Protein 6FUE (pdb70)

Organism: Pseudomonas fluorescens (NCBI:txid294)

Foldseek 3Di:
DDDVVVVVVVVVVVVVVVVVVVVVVVVVVVVVVVVVVD/DDDVVVVVVVVVVVVVVVVVVVVVVVVVVVVVVVVVVD/DCPVVVVVVVVVVVVVVVVVVVVVVVVVVVVVVVVVVD/DVVVVVVVVVVVVVVVVVVVVVVVVVVVVVVVVVVD/DDPVVVVVVVVVVVVVVVVVVVVVVVVVVVVVVVVD/DDDVVVVVVVVVVVVVVVVVVVVVVVVVVVVVVVVVD

InterPro domains:
  IPR036709 Autotransporter beta-domain superfamily [SSF103515] (286-362)

B-factor: mean 38.87, std 13.93, range [20.0, 151.67]

Solvent-accessible surface area: 13848 Å² total; per-residue (Å²): 140,30,54,53,71,31,11,65,16,20,8,92,51,4,63,106,56,7,99,53,3,92,114,43,16,54,71,7,56,56,28,5,122,92,36,55,123,118,136,58,80,81,101,60,12,94,86,44,9,92,91,8,45,123,102,29,83,61,6,68,125,42,16,50,80,7,50,104,91,0,90,65,30,82,122,116,105,129,94,48,48,46,13,69,91,55,8,91,90,4,62,124,54,27,93,60,4,45,112,40,16,47,79,6,32,106,78,6,34,98,30,64,108,165,107,57,97,62,16,78,90,43,9,93,90,7,69,124,137,21,93,58,2,69,107,43,16,49,80,6,28,97,84,0,19,103,32,56,99,122,104,54,55,84,32,16,79,30,19,9,93,36,4,47,105,94,5,93,53,2,93,124,43,14,48,72,8,48,92,26,0,98,126,41,90,111,203,43,79,70,66,60,14,89,108,56,8,88,90,8,66,125,81,17,92,62,6,71,112,42,15,49,77,8,48,90,78,4,95,124,45,70,138

GO terms:
  GO:0009279 cell outer membrane (C, EXP)

Secondary structure (DSSP, 8-state):
---HHHHHHHHHHHHHHHHHHHHHHHHHHHHHHHHH--/---HHHHHHHHHHHHHHHHHHHHHHHHHHHHHHHHH--/--SHHHHHHHHHHHHHHHHHHHHHHHHHHHHHHHHHT-/-HHHHHHHHHHHHHHHHHHHHHHHHHHHHHHHHHH-/--HHHHHHHHHHHHHHHHHHHHHHHHHHHHHHHHH-/---HHHHHHHHHHHHHHHHHHHHHHHHHHHHHHHHH-

Structure (mmCIF, N/CA/C/O backbone):
data_6FUE
#
_entry.id   6FUE
#
_cell.length_a   37.590
_cell.length_b   37.700
_cell.length_c   57.340
_cell.angle_alpha   90.24
_cell.angle_beta   108.95
_cell.angle_gamma   119.89
#
_symmetry.space_group_name_H-M   'P 1'
#
loop_
_entity.id
_entity.type
_entity.pdbx_description
1 polymer FapF
2 non-polymer 'ZINC ION'
3 non-polymer 'SODIUM ION'
4 non-polymer 'ISOPROPYL ALCOHOL'
5 water water
#
loop_
_atom_site.group_PDB
_atom_site.id
_atom_site.type_symbol
_atom_site.label_atom_id
_atom_site.label_alt_id
_atom_site.label_comp_id
_atom_site.label_asym_id
_atom_site.label_entity_id
_atom_site.label_seq_id
_atom_site.pdbx_PDB_ins_code
_atom_site.Cartn_x
_atom_site.Cartn_y
_atom_site.Cartn_z
_atom_site.occupancy
_atom_site.B_iso_or_equiv
_atom_site.auth_seq_id
_atom_site.auth_comp_id
_atom_site.auth_asym_id
_atom_site.auth_atom_id
_atom_site.pdbx_PDB_model_num
ATOM 1 N N . ASP A 1 1 ? 26.008 -7.901 -26.789 1.00 55.58 1 ASP A N 1
ATOM 2 C CA . ASP A 1 1 ? 25.782 -7.064 -25.554 1.00 61.32 1 ASP A CA 1
ATOM 3 C C . ASP A 1 1 ? 25.431 -7.926 -24.337 1.00 54.60 1 ASP A C 1
ATOM 4 O O . ASP A 1 1 ? 26.044 -7.782 -23.285 1.00 71.51 1 ASP A O 1
ATOM 6 N N . VAL A 1 2 ? 24.423 -8.779 -24.483 1.00 53.08 2 VAL A N 1
ATOM 7 C CA . VAL A 1 2 ? 24.009 -9.700 -23.419 1.00 49.64 2 VAL A CA 1
ATOM 8 C C . VAL A 1 2 ? 24.195 -11.122 -23.862 1.00 43.67 2 VAL A C 1
ATOM 9 O O . VAL A 1 2 ? 23.720 -11.507 -24.888 1.00 42.43 2 VAL A O 1
ATOM 13 N N . ASP A 1 3 ? 24.843 -11.899 -23.035 1.00 41.61 3 ASP A N 1
ATOM 14 C CA . ASP A 1 3 ? 25.060 -13.311 -23.312 1.00 41.34 3 ASP A CA 1
ATOM 15 C C . ASP A 1 3 ? 23.997 -14.093 -22.592 1.00 38.00 3 ASP A C 1
ATOM 16 O O . ASP A 1 3 ? 23.984 -14.053 -21.365 1.00 36.51 3 ASP A O 1
ATOM 21 N N . ILE A 1 4 ? 23.087 -14.738 -23.326 1.00 34.44 4 ILE A N 1
ATOM 22 C CA . ILE A 1 4 ? 21.947 -15.420 -22.727 1.00 37.42 4 ILE A CA 1
ATOM 23 C C . ILE A 1 4 ? 22.260 -16.695 -21.902 1.00 37.97 4 ILE A C 1
ATOM 24 O O . ILE A 1 4 ? 21.535 -17.048 -20.929 1.00 33.59 4 ILE A O 1
ATOM 29 N N . GLU A 1 5 ? 23.264 -17.437 -22.317 1.00 31.15 5 GLU A N 1
ATOM 30 C CA . GLU A 1 5 ? 23.674 -18.582 -21.509 1.00 37.35 5 GLU A CA 1
ATOM 31 C C . GLU A 1 5 ? 24.178 -18.064 -20.163 1.00 32.52 5 GLU A C 1
ATOM 32 O O . GLU A 1 5 ? 23.898 -18.714 -19.140 1.00 29.01 5 GLU A O 1
ATOM 38 N N . THR A 1 6 ? 24.983 -17.005 -20.188 1.00 32.21 6 THR A N 1
ATOM 39 C CA . THR A 1 6 ? 25.521 -16.402 -18.977 1.00 31.86 6 THR A CA 1
ATOM 40 C C . THR A 1 6 ? 24.360 -15.961 -18.079 1.00 31.56 6 THR A C 1
ATOM 41 O O . THR A 1 6 ? 24.346 -16.274 -16.870 1.00 24.78 6 THR A O 1
ATOM 45 N N . LEU A 1 7 ? 23.370 -15.255 -18.646 1.00 27.79 7 LEU A N 1
ATOM 46 C CA A LEU A 1 7 ? 22.181 -14.877 -17.825 0.59 27.83 7 LEU A CA 1
ATOM 47 C CA B LEU A 1 7 ? 22.164 -14.875 -17.878 0.41 29.52 7 LEU A CA 1
ATOM 48 C C . LEU A 1 7 ? 21.509 -16.089 -17.145 1.00 27.13 7 LEU A C 1
ATOM 49 O O . LEU A 1 7 ? 21.190 -16.051 -15.957 1.00 26.68 7 LEU A O 1
ATOM 58 N N . LYS A 1 8 ? 21.295 -17.205 -17.862 1.00 25.39 8 LYS A N 1
ATOM 59 C CA . LYS A 1 8 ? 20.714 -18.384 -17.267 1.00 25.47 8 LYS A CA 1
ATOM 60 C C . LYS A 1 8 ? 21.597 -18.948 -16.150 1.00 22.81 8 LYS A C 1
ATOM 61 O O . LYS A 1 8 ? 21.101 -19.409 -15.080 1.00 22.76 8 LYS A O 1
ATOM 67 N N . GLN A 1 9 ? 22.873 -19.013 -16.449 1.00 25.28 9 GLN A N 1
ATOM 68 C CA . GLN A 1 9 ? 23.835 -19.526 -15.444 1.00 27.41 9 GLN A CA 1
ATOM 69 C C . GLN A 1 9 ? 23.791 -18.704 -14.141 1.00 26.38 9 GLN A C 1
ATOM 70 O O . GLN A 1 9 ? 23.728 -19.274 -13.063 1.00 23.34 9 GLN A O 1
ATOM 76 N N . GLU A 1 10 ? 23.848 -17.385 -14.276 1.00 23.93 10 GLU A N 1
ATOM 77 C CA . GLU A 1 10 ? 23.809 -16.493 -13.129 1.00 25.11 10 GLU A CA 1
ATOM 78 C C . GLU A 1 10 ? 22.475 -16.555 -12.381 1.00 27.29 10 GLU A C 1
ATOM 79 O O . GLU A 1 10 ? 22.458 -16.419 -11.127 1.00 25.63 10 GLU A O 1
ATOM 85 N N . LEU A 1 11 ? 21.342 -16.719 -13.102 1.00 22.87 11 LEU A N 1
ATOM 86 C CA . LEU A 1 11 ? 20.096 -16.921 -12.395 1.00 22.93 11 LEU A CA 1
ATOM 87 C C . LEU A 1 11 ? 20.073 -18.187 -11.546 1.00 28.89 11 LEU A C 1
ATOM 88 O O . LEU A 1 11 ? 19.621 -18.167 -10.420 1.00 25.09 11 LEU A O 1
ATOM 93 N N . LEU A 1 12 ? 20.586 -19.285 -12.082 1.00 23.73 12 LEU A N 1
ATOM 94 C CA . LEU A 1 12 ? 20.693 -20.500 -11.272 1.00 24.05 12 LEU A CA 1
ATOM 95 C C . LEU A 1 12 ? 21.659 -20.348 -10.080 1.00 25.74 12 LEU A C 1
ATOM 96 O O . LEU A 1 12 ? 21.367 -20.828 -8.987 1.00 25.43 12 LEU A O 1
ATOM 101 N N . GLU A 1 13 ? 22.719 -19.588 -10.260 1.00 26.13 13 GLU A N 1
ATOM 102 C CA . GLU A 1 13 ? 23.664 -19.346 -9.126 1.00 27.27 13 GLU A CA 1
ATOM 103 C C . GLU A 1 13 ? 22.997 -18.532 -8.013 1.00 27.55 13 GLU A C 1
ATOM 104 O O . GLU A 1 13 ? 23.125 -18.845 -6.818 1.00 27.13 13 GLU A O 1
ATOM 110 N N . LEU A 1 14 ? 22.172 -17.583 -8.426 1.00 27.65 14 LEU A N 1
ATOM 111 C CA . LEU A 1 14 ? 21.437 -16.759 -7.446 1.00 28.64 14 LEU A CA 1
ATOM 112 C C . LEU A 1 14 ? 20.342 -17.584 -6.746 1.00 29.78 14 LEU A C 1
ATOM 113 O O . LEU A 1 14 ? 20.066 -17.450 -5.555 1.00 29.64 14 LEU A O 1
ATOM 118 N N . LYS A 1 15 ? 19.693 -18.452 -7.488 1.00 26.77 15 LYS A N 1
ATOM 119 C CA . LYS A 1 15 ? 18.795 -19.411 -6.863 1.00 28.95 15 LYS A CA 1
ATOM 120 C C . LYS A 1 15 ? 19.478 -20.250 -5.777 1.00 28.38 15 LYS A C 1
ATOM 121 O O . LYS A 1 15 ? 18.871 -20.484 -4.746 1.00 31.36 15 LYS A O 1
ATOM 127 N N . GLN A 1 16 ? 20.670 -20.760 -6.035 1.00 28.83 16 GLN A N 1
ATOM 128 C CA . GLN A 1 16 ? 21.368 -21.526 -4.987 1.00 32.49 16 GLN A CA 1
ATOM 129 C C . GLN A 1 16 ? 21.632 -20.628 -3.784 1.00 31.19 16 GLN A C 1
ATOM 130 O O . GLN A 1 16 ? 21.511 -21.061 -2.624 1.00 36.65 16 GLN A O 1
ATOM 136 N N . ARG A 1 17 ? 22.027 -19.396 -4.040 1.00 30.06 17 ARG A N 1
ATOM 137 C CA . ARG A 1 17 ? 22.283 -18.450 -2.942 1.00 32.20 17 ARG A CA 1
ATOM 138 C C . ARG A 1 17 ? 21.056 -18.173 -2.121 1.00 30.34 17 ARG A C 1
ATOM 139 O O . ARG A 1 17 ? 21.106 -18.131 -0.888 1.00 30.31 17 ARG A O 1
ATOM 143 N N . TYR A 1 18 ? 19.926 -18.020 -2.778 1.00 28.29 18 TYR A N 1
ATOM 144 C CA . TYR A 1 18 ? 18.680 -17.952 -2.049 1.00 28.65 18 TYR A CA 1
ATOM 145 C C . TYR A 1 18 ? 18.385 -19.158 -1.168 1.00 26.09 18 TYR A C 1
ATOM 146 O O . TYR A 1 18 ? 17.950 -19.034 0.001 1.00 29.39 18 TYR A O 1
ATOM 155 N N . GLU A 1 19 ? 18.616 -20.326 -1.704 1.00 27.13 19 GLU A N 1
ATOM 156 C CA . GLU A 1 19 ? 18.380 -21.549 -0.940 1.00 30.12 19 GLU A CA 1
ATOM 157 C C . GLU A 1 19 ? 19.275 -21.598 0.273 1.00 31.81 19 GLU A C 1
ATOM 158 O O . GLU A 1 19 ? 18.831 -22.003 1.323 1.00 30.33 19 GLU A O 1
ATOM 164 N N . ALA A 1 20 ? 20.518 -21.141 0.133 1.00 33.17 20 ALA A N 1
ATOM 165 C CA . ALA A 1 20 ? 21.442 -21.127 1.312 1.00 33.76 20 ALA A CA 1
ATOM 166 C C . ALA A 1 20 ? 20.986 -20.101 2.354 1.00 32.63 20 ALA A C 1
ATOM 167 O O . ALA A 1 20 ? 21.128 -20.294 3.570 1.00 28.57 20 ALA A O 1
ATOM 169 N N . GLN A 1 21 ? 20.498 -18.962 1.885 1.00 28.51 21 GLN A N 1
ATOM 170 C CA . GLN A 1 21 ? 19.999 -17.973 2.818 1.00 28.73 21 GLN A CA 1
ATOM 171 C C . GLN A 1 21 ? 18.774 -18.442 3.581 1.00 25.55 21 GLN A C 1
ATOM 172 O O . GLN A 1 21 ? 18.584 -18.024 4.754 1.00 24.71 21 GLN A O 1
ATOM 178 N N . GLN A 1 22 ? 17.872 -19.156 2.885 1.00 24.03 22 GLN A N 1
ATOM 179 C CA . GLN A 1 22 ? 16.723 -19.778 3.576 1.00 24.90 22 GLN A CA 1
ATOM 180 C C . GLN A 1 22 ? 17.275 -20.627 4.723 1.00 23.43 22 GLN A C 1
ATOM 181 O O . GLN A 1 22 ? 16.762 -20.585 5.828 1.00 24.25 22 GLN A O 1
ATOM 187 N N . LYS A 1 23 ? 18.281 -21.444 4.419 1.00 26.78 23 LYS A N 1
ATOM 188 C CA . LYS A 1 23 ? 18.781 -22.367 5.472 1.00 27.41 23 LYS A CA 1
ATOM 189 C C . LYS A 1 23 ? 19.426 -21.572 6.625 1.00 25.26 23 LYS A C 1
ATOM 190 O O . LYS A 1 23 ? 19.211 -21.905 7.821 1.00 26.96 23 LYS A O 1
ATOM 195 N N . ALA A 1 24 ? 20.154 -20.530 6.289 1.00 26.35 24 ALA A N 1
ATOM 196 C CA . ALA A 1 24 ? 20.742 -19.625 7.316 1.00 26.10 24 ALA A CA 1
ATOM 197 C C . ALA A 1 24 ? 19.725 -18.911 8.153 1.00 27.98 24 ALA A C 1
ATOM 198 O O . ALA A 1 24 ? 19.914 -18.812 9.361 1.00 28.62 24 ALA A O 1
ATOM 200 N N . LEU A 1 25 ? 18.623 -18.431 7.526 1.00 24.19 25 LEU A N 1
ATOM 201 C CA . LEU A 1 25 ? 17.492 -17.902 8.310 1.00 25.33 25 LEU A CA 1
ATOM 202 C C . LEU A 1 25 ? 16.962 -18.917 9.336 1.00 26.46 25 LEU A C 1
ATOM 203 O O . LEU A 1 25 ? 16.725 -18.583 10.489 1.00 25.85 25 LEU A O 1
ATOM 208 N N . ALA A 1 26 ? 16.859 -20.162 8.903 1.00 25.27 26 ALA A N 1
ATOM 209 C CA . ALA A 1 26 ? 16.349 -21.222 9.772 1.00 26.27 26 ALA A CA 1
ATOM 210 C C . ALA A 1 26 ? 17.288 -21.527 10.983 1.00 26.73 26 ALA A C 1
ATOM 211 O O . ALA A 1 26 ? 16.848 -21.731 12.119 1.00 24.19 26 ALA A O 1
ATOM 213 N N . VAL A 1 27 ? 18.567 -21.507 10.695 1.00 26.03 27 VAL A N 1
ATOM 214 C CA . VAL A 1 27 ? 19.606 -21.649 11.762 1.00 27.07 27 VAL A CA 1
ATOM 215 C C . VAL A 1 27 ? 19.477 -20.510 12.775 1.00 26.25 27 VAL A C 1
ATOM 216 O O . VAL A 1 27 ? 19.486 -20.710 13.981 1.00 25.14 27 VAL A O 1
ATOM 220 N N . LEU A 1 28 ? 19.394 -19.287 12.302 1.00 24.23 28 LEU A N 1
ATOM 221 C CA . LEU A 1 28 ? 19.264 -18.154 13.198 1.00 27.11 28 LEU A CA 1
ATOM 222 C C . LEU A 1 28 ? 17.943 -18.271 13.974 1.00 26.40 28 LEU A C 1
ATOM 223 O O . LEU A 1 28 ? 17.878 -17.986 15.140 1.00 24.71 28 LEU A O 1
ATOM 228 N N . GLU A 1 29 ? 16.868 -18.722 13.301 1.00 25.07 29 GLU A N 1
ATOM 229 C CA . GLU A 1 29 ? 15.584 -18.867 13.969 1.00 24.88 29 GLU A CA 1
ATOM 230 C C . GLU A 1 29 ? 15.688 -19.798 15.197 1.00 24.88 29 GLU A C 1
ATOM 231 O O . GLU A 1 29 ? 15.193 -19.484 16.268 1.00 28.81 29 GLU A O 1
ATOM 237 N N . GLN A 1 30 ? 16.320 -20.943 14.998 1.00 29.50 30 GLN A N 1
ATOM 238 C CA . GLN A 1 30 ? 16.576 -21.908 16.069 1.00 30.27 30 GLN A CA 1
ATOM 239 C C . GLN A 1 30 ? 17.438 -21.283 17.186 1.00 29.97 30 GLN A C 1
ATOM 240 O O . GLN A 1 30 ? 17.181 -21.484 18.397 1.00 31.20 30 GLN A O 1
ATOM 242 N N . ARG A 1 31 ? 18.444 -20.495 16.824 1.00 30.33 31 ARG A N 1
ATOM 243 C CA . ARG A 1 31 ? 19.248 -19.812 17.854 1.00 31.23 31 ARG A CA 1
ATOM 244 C C . ARG A 1 31 ? 18.471 -18.855 18.713 1.00 34.10 31 ARG A C 1
ATOM 245 O O . ARG A 1 31 ? 18.692 -18.784 19.924 1.00 32.15 31 ARG A O 1
ATOM 253 N N . VAL A 1 32 ? 17.586 -18.097 18.095 1.00 29.16 32 VAL A N 1
ATOM 254 C CA . VAL A 1 32 ? 16.743 -17.171 18.812 1.00 33.23 32 VAL A CA 1
ATOM 255 C C . VAL A 1 32 ? 15.817 -17.937 19.756 1.00 34.54 32 VAL A C 1
ATOM 256 O O . VAL A 1 32 ? 15.621 -17.569 20.850 1.00 36.29 32 VAL A O 1
ATOM 260 N N . ARG A 1 33 ? 15.264 -19.024 19.287 1.00 35.85 33 ARG A N 1
ATOM 261 C CA . ARG A 1 33 ? 14.358 -19.822 20.062 1.00 38.37 33 ARG A CA 1
ATOM 262 C C . ARG A 1 33 ? 15.066 -20.369 21.271 1.00 41.24 33 ARG A C 1
ATOM 263 O O . ARG A 1 33 ? 14.496 -20.484 22.327 1.00 42.48 33 ARG A O 1
ATOM 271 N N . GLN A 1 34 ? 16.326 -20.717 21.087 1.00 38.94 34 GLN A N 1
ATOM 272 C CA . GLN A 1 34 ? 17.117 -21.239 22.160 1.00 44.57 34 GLN A CA 1
ATOM 273 C C . GLN A 1 34 ? 17.256 -20.206 23.230 1.00 48.34 34 GLN A C 1
ATOM 274 O O . GLN A 1 34 ? 17.252 -20.533 24.385 1.00 53.34 34 GLN A O 1
ATOM 277 N N . VAL A 1 35 ? 17.431 -18.958 22.848 1.00 48.71 35 VAL A N 1
ATOM 278 C CA . VAL A 1 35 ? 17.496 -17.903 23.820 1.00 50.02 35 VAL A CA 1
ATOM 279 C C . VAL A 1 35 ? 16.125 -17.664 24.435 1.00 55.21 35 VAL A C 1
ATOM 280 O O . VAL A 1 35 ? 16.002 -17.424 25.615 1.00 61.58 35 VAL A O 1
ATOM 284 N N . GLU A 1 36 ? 15.082 -17.723 23.625 1.00 53.87 36 GLU A N 1
ATOM 285 C CA . GLU A 1 36 ? 13.748 -17.476 24.129 1.00 55.30 36 GLU A CA 1
ATOM 286 C C . GLU A 1 36 ? 13.205 -18.434 25.164 1.00 58.15 36 GLU A C 1
ATOM 287 O O . GLU A 1 36 ? 12.727 -18.008 26.190 1.00 63.81 36 GLU A O 1
ATOM 289 N N . ASP A 1 37 ? 13.213 -19.708 24.893 1.00 66.31 37 ASP A N 1
ATOM 290 C CA . ASP A 1 37 ? 12.616 -20.568 25.879 1.00 59.88 37 ASP A CA 1
ATOM 291 C C . ASP A 1 37 ? 13.619 -21.000 26.953 1.00 73.04 37 ASP A C 1
ATOM 292 O O . ASP A 1 37 ? 13.289 -21.764 27.846 1.00 82.49 37 ASP A O 1
ATOM 297 N N . GLN A 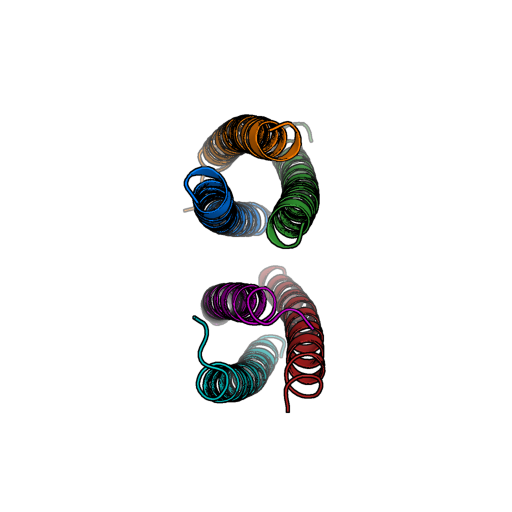1 38 ? 14.836 -20.479 26.889 1.00 78.84 38 GLN A N 1
ATOM 298 C CA . GLN A 1 38 ? 15.821 -20.822 27.884 1.00 74.89 38 GLN A CA 1
ATOM 299 C C . GLN A 1 38 ? 15.253 -20.592 29.281 1.00 80.00 38 GLN A C 1
ATOM 300 O O . GLN A 1 38 ? 14.773 -19.506 29.608 1.00 76.15 38 GLN A O 1
ATOM 302 N N . ASP B 1 1 ? 15.605 -25.950 -24.513 1.00 61.41 1 ASP B N 1
ATOM 303 C CA . ASP B 1 1 ? 16.782 -25.394 -23.796 1.00 60.76 1 ASP B CA 1
ATOM 304 C C . ASP B 1 1 ? 16.571 -23.883 -23.509 1.00 65.79 1 ASP B C 1
ATOM 305 O O . ASP B 1 1 ? 15.585 -23.503 -22.834 1.00 75.59 1 ASP B O 1
ATOM 307 N N . VAL B 1 2 ? 17.434 -22.977 -23.959 1.00 56.56 2 VAL B N 1
ATOM 308 C CA . VAL B 1 2 ? 17.296 -21.580 -23.480 1.00 59.00 2 VAL B CA 1
ATOM 309 C C . VAL B 1 2 ? 16.143 -20.730 -23.944 1.00 46.68 2 VAL B C 1
ATOM 310 O O . VAL B 1 2 ? 16.243 -20.018 -24.893 1.00 42.99 2 VAL B O 1
ATOM 314 N N . ASP B 1 3 ? 15.057 -20.833 -23.185 1.00 46.98 3 ASP B N 1
ATOM 315 C CA . ASP B 1 3 ? 13.782 -20.158 -23.424 1.00 40.83 3 ASP B CA 1
ATOM 316 C C . ASP B 1 3 ? 13.893 -18.861 -22.615 1.00 40.92 3 ASP B C 1
ATOM 317 O O . ASP B 1 3 ? 13.999 -18.907 -21.422 1.00 35.68 3 ASP B O 1
ATOM 322 N N . ILE B 1 4 ? 13.908 -17.723 -23.307 1.00 35.29 4 ILE B N 1
ATOM 323 C CA . ILE B 1 4 ? 13.967 -16.378 -22.753 1.00 39.22 4 ILE B CA 1
ATOM 324 C C . ILE B 1 4 ? 12.722 -16.031 -21.895 1.00 40.72 4 ILE B C 1
ATOM 325 O O . ILE B 1 4 ? 12.829 -15.371 -20.887 1.00 33.01 4 ILE B O 1
ATOM 330 N N . GLU B 1 5 ? 11.543 -16.442 -22.336 1.00 35.41 5 GLU B N 1
ATOM 331 C CA . GLU B 1 5 ? 10.362 -16.238 -21.512 1.00 37.39 5 GLU B CA 1
ATOM 332 C C . GLU B 1 5 ? 10.526 -17.004 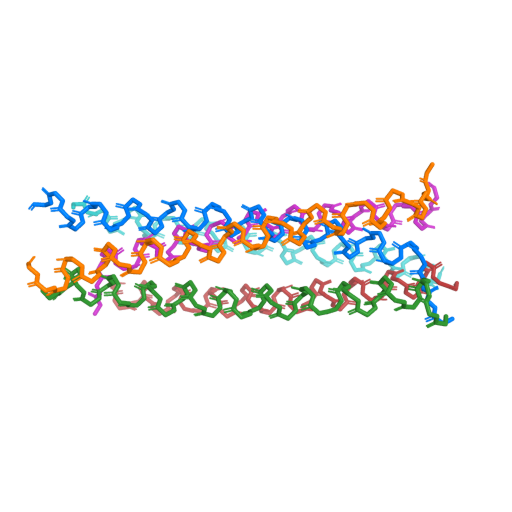-20.178 1.00 33.87 5 GLU B C 1
ATOM 333 O O . GLU B 1 5 ? 10.077 -16.497 -19.130 1.00 31.83 5 GLU B O 1
ATOM 339 N N . THR B 1 6 ? 11.091 -18.190 -20.236 1.00 32.98 6 THR B N 1
ATOM 340 C CA . THR B 1 6 ? 11.347 -19.006 -19.021 1.00 34.34 6 THR B CA 1
ATOM 341 C C . THR B 1 6 ? 12.287 -18.196 -18.078 1.00 29.73 6 THR B C 1
ATOM 342 O O . THR B 1 6 ? 12.006 -18.045 -16.871 1.00 25.09 6 THR B O 1
ATOM 346 N N . LEU B 1 7 ? 13.373 -17.640 -18.636 1.00 29.89 7 LEU B N 1
ATOM 347 C CA A LEU B 1 7 ? 14.280 -16.788 -17.825 0.65 28.51 7 LEU B CA 1
ATOM 348 C CA B LEU B 1 7 ? 14.303 -16.786 -17.857 0.35 29.53 7 LEU B CA 1
ATOM 349 C C . LEU B 1 7 ? 13.590 -15.634 -17.140 1.00 28.21 7 LEU B C 1
ATOM 350 O O . LEU B 1 7 ? 13.749 -15.414 -15.949 1.00 26.80 7 LEU B O 1
ATOM 359 N N . LYS B 1 8 ? 12.775 -14.874 -17.873 1.00 27.37 8 LYS B N 1
ATOM 360 C CA . LYS B 1 8 ? 12.032 -13.803 -17.294 1.00 27.32 8 LYS B CA 1
ATOM 361 C C . LYS B 1 8 ? 11.077 -14.286 -16.182 1.00 23.70 8 LYS B C 1
ATOM 362 O O . LYS B 1 8 ? 10.936 -13.610 -15.131 1.00 24.79 8 LYS B O 1
ATOM 368 N N . GLN B 1 9 ? 10.362 -15.357 -16.463 1.00 25.28 9 GLN B N 1
ATOM 369 C CA . GLN B 1 9 ? 9.449 -15.952 -15.439 1.00 25.33 9 GLN B CA 1
ATOM 370 C C . GLN B 1 9 ? 10.180 -16.333 -14.141 1.00 27.46 9 GLN B C 1
ATOM 371 O O . GLN B 1 9 ? 9.726 -16.034 -13.015 1.00 25.41 9 GLN B O 1
ATOM 377 N N . GLU B 1 10 ? 11.315 -17.003 -14.311 1.00 24.49 10 GLU B N 1
ATOM 378 C CA . GLU B 1 10 ? 12.127 -17.414 -13.151 1.00 26.60 10 GLU B CA 1
ATOM 379 C C . GLU B 1 10 ? 12.758 -16.268 -12.394 1.00 27.01 10 GLU B C 1
ATOM 380 O O . GLU B 1 10 ? 12.861 -16.299 -11.152 1.00 25.37 10 GLU B O 1
ATOM 386 N N . LEU B 1 11 ? 13.181 -15.215 -13.109 1.00 23.93 11 LEU B N 1
ATOM 387 C CA . LEU B 1 11 ? 13.615 -13.994 -12.420 1.00 23.31 11 LEU B CA 1
ATOM 388 C C . LEU B 1 11 ? 12.525 -13.367 -11.562 1.00 27.17 11 LEU B C 1
ATOM 389 O O . LEU B 1 11 ? 12.772 -12.990 -10.445 1.00 23.92 11 LEU B O 1
ATOM 394 N N . LEU B 1 12 ? 11.310 -13.262 -12.103 1.00 25.28 12 LEU B N 1
ATOM 395 C CA . LEU B 1 12 ? 10.175 -12.793 -11.299 1.00 26.53 12 LEU B CA 1
ATOM 396 C C . LEU B 1 12 ? 9.863 -13.685 -10.090 1.00 24.35 12 LEU B C 1
ATOM 397 O O . LEU B 1 12 ? 9.559 -13.176 -8.972 1.00 24.13 12 LEU B O 1
ATOM 402 N N . GLU B 1 13 ? 9.968 -14.977 -10.319 1.00 26.19 13 GLU B N 1
ATOM 403 C CA . GLU B 1 13 ? 9.748 -15.925 -9.200 1.00 28.36 13 GLU B CA 1
ATOM 404 C C . GLU B 1 13 ? 10.751 -15.678 -8.053 1.00 26.83 13 GLU B C 1
ATOM 405 O O . GLU B 1 13 ? 10.415 -15.583 -6.844 1.00 27.24 13 GLU B O 1
ATOM 411 N N . LEU B 1 14 ? 11.996 -15.529 -8.448 1.00 26.53 14 LEU B N 1
ATOM 412 C CA . LEU B 1 14 ? 13.051 -15.268 -7.467 1.00 27.21 14 LEU B CA 1
ATOM 413 C C . LEU B 1 14 ? 12.914 -13.893 -6.769 1.00 26.84 14 LEU B C 1
ATOM 414 O O . LEU B 1 14 ? 13.193 -13.750 -5.568 1.00 27.78 14 LEU B O 1
ATOM 419 N N . LYS B 1 15 ? 12.471 -12.878 -7.508 1.00 27.21 15 LYS B N 1
ATOM 420 C CA . LYS B 1 15 ? 12.103 -11.612 -6.890 1.00 28.27 15 LYS B CA 1
ATOM 421 C C . LYS B 1 15 ? 11.059 -11.760 -5.771 1.00 29.75 15 LYS B C 1
ATOM 422 O O . LYS B 1 15 ? 11.169 -11.076 -4.749 1.00 30.91 15 LYS B O 1
ATOM 427 N N . GLN B 1 16 ? 10.042 -12.590 -5.982 1.00 29.79 16 GLN B N 1
ATOM 428 C CA . GLN B 1 16 ? 9.010 -12.806 -4.921 1.00 31.73 16 GLN B CA 1
ATOM 429 C C . GLN B 1 16 ? 9.625 -13.501 -3.730 1.00 30.17 16 GLN B C 1
ATOM 430 O O . GLN B 1 16 ? 9.295 -13.216 -2.560 1.00 32.98 16 GLN B O 1
ATOM 436 N N . ARG B 1 17 ? 10.513 -14.430 -3.997 1.00 29.43 17 ARG B N 1
ATOM 437 C CA . ARG B 1 17 ? 11.193 -15.102 -2.862 1.00 34.20 17 ARG B CA 1
ATOM 438 C C . ARG B 1 17 ? 12.102 -14.195 -2.099 1.00 31.08 17 ARG B C 1
ATOM 439 O O . ARG B 1 17 ? 12.160 -14.276 -0.876 1.00 29.96 17 ARG B O 1
ATOM 444 N N . TYR B 1 18 ? 12.830 -13.314 -2.796 1.00 29.92 18 TYR B N 1
ATOM 445 C CA . TYR B 1 18 ? 13.486 -12.203 -2.136 1.00 27.35 18 TYR B CA 1
ATOM 446 C C . TYR B 1 18 ? 12.572 -11.384 -1.179 1.00 27.75 18 TYR B C 1
ATOM 447 O O . TYR B 1 18 ? 12.935 -11.060 -0.009 1.00 28.65 18 TYR B O 1
ATOM 456 N N . GLU B 1 19 ? 11.415 -11.010 -1.686 1.00 26.64 19 GLU B N 1
ATOM 457 C CA . GLU B 1 19 ? 10.453 -10.241 -0.943 1.00 33.12 19 GLU B CA 1
ATOM 458 C C . GLU B 1 19 ? 9.999 -10.981 0.267 1.00 30.95 19 GLU B C 1
ATOM 459 O O . GLU B 1 19 ? 9.850 -10.363 1.319 1.00 30.96 19 GLU B O 1
ATOM 465 N N . ALA B 1 20 ? 9.746 -12.278 0.121 1.00 33.73 20 ALA B N 1
ATOM 466 C CA . ALA B 1 20 ? 9.314 -13.083 1.292 1.00 33.17 20 ALA B CA 1
ATOM 467 C C . ALA B 1 20 ? 10.452 -13.193 2.325 1.00 30.67 20 ALA B C 1
ATOM 468 O O . ALA B 1 20 ? 10.219 -13.139 3.543 1.00 29.42 20 ALA B O 1
ATOM 470 N N . GLN B 1 21 ? 11.691 -13.363 1.864 1.00 26.65 21 GLN B N 1
ATOM 471 C CA . GLN B 1 21 ? 12.797 -13.408 2.826 1.00 27.58 21 GLN B CA 1
ATOM 472 C C . GLN B 1 21 ? 13.013 -12.088 3.568 1.00 27.50 21 GLN B C 1
ATOM 473 O O . GLN B 1 21 ? 13.403 -12.081 4.755 1.00 25.89 21 GLN B O 1
ATOM 479 N N . GLN B 1 22 ? 12.824 -10.956 2.876 1.00 24.37 22 GLN B N 1
ATOM 480 C CA . GLN B 1 22 ? 12.858 -9.680 3.587 1.00 29.67 22 GLN B CA 1
ATOM 481 C C . GLN B 1 22 ? 11.824 -9.674 4.710 1.00 26.85 22 GLN B C 1
ATOM 482 O O . GLN B 1 22 ? 12.121 -9.245 5.816 1.00 26.80 22 GLN B O 1
ATOM 488 N N . LYS B 1 23 ? 10.624 -10.151 4.416 1.00 28.50 23 LYS B N 1
ATOM 489 C CA . LYS B 1 23 ? 9.590 -10.104 5.480 1.00 29.61 23 LYS B CA 1
ATOM 490 C C . LYS B 1 23 ? 9.944 -11.058 6.655 1.00 27.63 23 LYS B C 1
ATOM 491 O O . LYS B 1 23 ? 9.750 -10.719 7.849 1.00 25.77 23 LYS B O 1
ATOM 496 N N . ALA B 1 24 ? 10.543 -12.188 6.326 1.00 26.36 24 ALA B N 1
ATOM 497 C CA . ALA B 1 24 ? 10.988 -13.128 7.339 1.00 26.28 24 ALA B CA 1
ATOM 498 C C . ALA B 1 24 ? 12.122 -12.620 8.148 1.00 27.26 24 ALA B C 1
ATOM 499 O O . ALA B 1 24 ? 12.139 -12.871 9.337 1.00 29.52 24 ALA B O 1
ATOM 501 N N . LEU B 1 25 ? 13.093 -11.939 7.515 1.00 25.37 25 LEU B N 1
ATOM 502 C CA . LEU B 1 25 ? 14.159 -11.231 8.290 1.00 26.88 25 LEU B CA 1
ATOM 503 C C . LEU B 1 25 ? 13.514 -10.279 9.304 1.00 25.54 25 LEU B C 1
ATOM 504 O O . LEU B 1 25 ? 13.901 -10.244 10.474 1.00 26.10 25 LEU B O 1
ATOM 509 N N . ALA B 1 26 ? 12.517 -9.570 8.836 1.00 26.55 26 ALA B N 1
ATOM 510 C CA . ALA B 1 26 ? 11.806 -8.607 9.697 1.00 25.09 26 ALA B CA 1
ATOM 511 C C . ALA B 1 26 ? 11.091 -9.270 10.940 1.00 27.81 26 ALA B C 1
ATOM 512 O O . ALA B 1 26 ? 11.152 -8.758 12.103 1.00 26.05 26 ALA B O 1
ATOM 514 N N . VAL B 1 27 ? 10.477 -10.412 10.678 1.00 27.11 27 VAL B N 1
ATOM 515 C CA . VAL B 1 27 ? 9.843 -11.238 11.749 1.00 27.43 27 VAL B CA 1
ATOM 516 C C . VAL B 1 27 ? 10.896 -11.695 12.754 1.00 26.60 27 VAL B C 1
ATOM 517 O O . VAL B 1 27 ? 10.736 -11.581 13.962 1.00 26.24 27 VAL B O 1
ATOM 521 N N . LEU B 1 28 ? 12.021 -12.196 12.269 1.00 24.83 28 LEU B N 1
ATOM 522 C CA . LEU B 1 28 ? 13.042 -12.658 13.156 1.00 26.07 28 LEU B CA 1
ATOM 523 C C . LEU B 1 28 ? 13.604 -11.448 13.937 1.00 24.58 28 LEU B C 1
ATOM 524 O O . LEU B 1 28 ? 13.916 -11.558 15.112 1.00 26.53 28 LEU B O 1
ATOM 529 N N . GLU B 1 29 ? 13.771 -10.293 13.263 1.00 23.89 29 GLU B N 1
ATOM 530 C CA . GLU B 1 29 ? 14.312 -9.090 13.959 1.00 25.79 29 GLU B CA 1
ATOM 531 C C . GLU B 1 29 ? 13.458 -8.716 15.174 1.00 26.99 29 GLU B C 1
ATOM 532 O O . GLU B 1 29 ? 13.987 -8.397 16.251 1.00 28.48 29 GLU B O 1
ATOM 538 N N . GLN B 1 30 ? 12.152 -8.742 14.986 1.00 28.94 30 GLN B N 1
ATOM 539 C CA . GLN B 1 30 ? 11.212 -8.450 16.106 1.00 29.66 30 GLN B CA 1
ATOM 540 C C . GLN B 1 30 ? 11.255 -9.488 17.209 1.00 29.31 30 GLN B C 1
ATOM 541 O O . GLN B 1 30 ? 11.227 -9.169 18.424 1.00 29.48 30 GLN B O 1
ATOM 547 N N . ARG B 1 31 ? 11.395 -10.750 16.834 1.00 31.68 31 ARG B N 1
ATOM 548 C CA . ARG B 1 31 ? 11.644 -11.807 17.851 1.00 31.16 31 ARG B CA 1
ATOM 549 C C . ARG B 1 31 ? 12.913 -11.610 18.669 1.00 33.25 31 ARG B C 1
ATOM 550 O O . ARG B 1 31 ? 12.890 -11.821 19.883 1.00 33.62 31 ARG B O 1
ATOM 558 N N . VAL B 1 32 ? 14.013 -11.231 18.011 1.00 29.32 32 VAL B N 1
ATOM 559 C CA . VAL B 1 32 ? 15.254 -10.874 18.719 1.00 32.93 32 VAL B CA 1
ATOM 560 C C . VAL B 1 32 ? 14.976 -9.723 19.689 1.00 33.51 32 VAL B C 1
ATOM 561 O O . VAL B 1 32 ? 15.403 -9.743 20.819 1.00 37.63 32 VAL B O 1
ATOM 565 N N . ARG B 1 33 ? 14.223 -8.731 19.243 1.00 34.29 33 ARG B N 1
ATOM 566 C CA . ARG B 1 33 ? 13.941 -7.566 20.088 1.00 34.58 33 ARG B CA 1
ATOM 567 C C . ARG B 1 33 ? 13.128 -7.924 21.298 1.00 37.47 33 ARG B C 1
ATOM 568 O O . ARG B 1 33 ? 13.378 -7.369 22.356 1.00 40.55 33 ARG B O 1
ATOM 576 N N . GLN B 1 34 ? 12.167 -8.839 21.130 1.00 35.29 34 GLN B N 1
ATOM 577 C CA . GLN B 1 34 ? 11.369 -9.379 22.215 1.00 40.75 34 GLN B CA 1
ATOM 578 C C . GLN B 1 34 ? 12.253 -10.012 23.291 1.00 41.01 34 GLN B C 1
ATOM 579 O O . GLN B 1 34 ? 11.995 -9.814 24.475 1.00 50.09 34 GLN B O 1
ATOM 581 N N . VAL B 1 35 ? 13.315 -10.710 22.896 1.00 45.76 35 VAL B N 1
ATOM 582 C CA . VAL B 1 35 ? 14.266 -11.258 23.866 1.00 49.25 35 VAL B CA 1
ATOM 583 C C . VAL B 1 35 ? 15.278 -10.247 24.421 1.00 53.87 35 VAL B C 1
ATOM 584 O O . VAL B 1 35 ? 15.723 -10.401 25.555 1.00 60.20 35 VAL B O 1
ATOM 588 N N . GLU B 1 36 ? 15.663 -9.230 23.642 1.00 53.17 36 GLU B N 1
ATOM 589 C CA . GLU B 1 36 ? 16.523 -8.125 24.134 1.00 57.50 36 GLU B CA 1
ATOM 590 C C . GLU B 1 36 ? 15.786 -7.348 25.253 1.00 61.80 36 GLU B C 1
ATOM 591 O O . GLU B 1 36 ? 16.367 -7.057 26.302 1.00 73.28 36 GLU B O 1
ATOM 597 N N . ASP B 1 37 ? 14.503 -7.046 25.028 1.00 65.15 37 ASP B N 1
ATOM 598 C CA . ASP B 1 37 ? 13.712 -6.184 25.927 1.00 69.23 37 ASP B CA 1
ATOM 599 C C . ASP B 1 37 ? 13.020 -6.940 27.071 1.00 74.10 37 ASP B C 1
ATOM 600 O O . ASP B 1 37 ? 12.418 -6.304 27.931 1.00 72.36 37 ASP B O 1
ATOM 605 N N . GLN B 1 38 ? 13.130 -8.274 27.092 1.00 74.88 38 GLN B N 1
ATOM 606 C CA . GLN B 1 38 ? 12.623 -9.093 28.200 1.00 77.24 38 GLN B CA 1
ATOM 607 C C . GLN B 1 38 ? 13.613 -10.197 28.602 1.00 80.17 38 GLN B C 1
ATOM 608 O O . GLN B 1 38 ? 13.653 -11.277 28.003 1.00 87.78 38 GLN B O 1
ATOM 610 N N . ASP C 1 1 ? 18.380 -4.105 -25.503 1.00 52.94 1 ASP C N 1
ATOM 611 C CA . ASP C 1 1 ? 17.835 -2.716 -25.368 1.00 55.87 1 ASP C CA 1
ATOM 612 C C . ASP C 1 1 ? 16.975 -2.502 -24.083 1.00 39.00 1 ASP C C 1
ATOM 613 O O . ASP C 1 1 ? 17.457 -2.189 -23.037 1.00 58.83 1 ASP C O 1
ATOM 615 N N . VAL C 1 2 ? 15.703 -2.703 -24.226 1.00 45.04 2 VAL C N 1
ATOM 616 C CA . VAL C 1 2 ? 14.804 -2.524 -23.247 1.00 31.61 2 VAL C CA 1
ATOM 617 C C . VAL C 1 2 ? 14.177 -3.903 -22.853 1.00 52.70 2 VAL C C 1
ATOM 618 O O . VAL C 1 2 ? 13.239 -3.903 -22.046 1.00 65.50 2 VAL C O 1
ATOM 622 N N . ASP C 1 3 ? 14.690 -5.058 -23.325 1.00 51.04 3 ASP C N 1
ATOM 623 C CA . ASP C 1 3 ? 14.058 -6.390 -22.985 1.00 49.86 3 ASP C CA 1
ATOM 624 C C . ASP C 1 3 ? 15.058 -7.455 -22.477 1.00 45.73 3 ASP C C 1
ATOM 625 O O . ASP C 1 3 ? 14.993 -7.830 -21.330 1.00 36.99 3 ASP C O 1
ATOM 630 N N . ILE C 1 4 ? 15.936 -7.982 -23.320 1.00 41.35 4 ILE C N 1
ATOM 631 C CA . ILE C 1 4 ? 17.017 -8.817 -22.816 1.00 40.77 4 ILE C CA 1
ATOM 632 C C . ILE C 1 4 ? 18.021 -8.030 -21.924 1.00 41.32 4 ILE C C 1
ATOM 633 O O . ILE C 1 4 ? 18.559 -8.560 -20.933 1.00 35.80 4 ILE C O 1
ATOM 638 N N A GLU C 1 5 ? 18.303 -6.777 -22.288 0.50 37.16 5 GLU C N 1
ATOM 639 N N B GLU C 1 5 ? 18.298 -6.785 -22.297 0.50 37.35 5 GLU C N 1
ATOM 640 C CA A GLU C 1 5 ? 19.150 -5.957 -21.417 0.50 39.44 5 GLU C CA 1
ATOM 641 C CA B GLU C 1 5 ? 19.145 -5.959 -21.451 0.50 40.23 5 GLU C CA 1
ATOM 642 C C A GLU C 1 5 ? 18.376 -5.658 -20.128 0.50 34.19 5 GLU C C 1
ATOM 643 C C B GLU C 1 5 ? 18.378 -5.662 -20.142 0.50 34.68 5 GLU C C 1
ATOM 644 O O A GLU C 1 5 ? 18.982 -5.505 -19.079 0.50 30.01 5 GLU C O 1
ATOM 645 O O B GLU C 1 5 ? 18.992 -5.515 -19.092 0.50 30.46 5 GLU C O 1
ATOM 656 N N . THR C 1 6 ? 17.058 -5.549 -20.225 1.00 32.73 6 THR C N 1
ATOM 657 C CA . THR C 1 6 ? 16.218 -5.393 -19.022 1.00 34.86 6 THR C CA 1
ATOM 658 C C . THR C 1 6 ? 16.427 -6.613 -18.082 1.00 34.45 6 THR C C 1
ATOM 659 O O . THR C 1 6 ? 16.713 -6.467 -16.886 1.00 26.60 6 THR C O 1
ATOM 663 N N . LEU C 1 7 ? 16.331 -7.819 -18.633 1.00 30.38 7 LEU C N 1
ATOM 664 C CA . LEU C 1 7 ? 16.608 -9.025 -17.806 1.00 29.34 7 LEU C CA 1
ATOM 665 C C . LEU C 1 7 ? 17.961 -8.986 -17.132 1.00 28.47 7 LEU C C 1
ATOM 666 O O . LEU C 1 7 ? 18.073 -9.225 -15.940 1.00 27.73 7 LEU C O 1
ATOM 671 N N . LYS C 1 8 ? 19.016 -8.610 -17.882 1.00 26.32 8 LYS C N 1
ATOM 672 C CA . LYS C 1 8 ? 20.309 -8.528 -17.328 1.00 26.40 8 LYS C CA 1
ATOM 673 C C . LYS C 1 8 ? 20.385 -7.439 -16.221 1.00 23.24 8 LYS C C 1
ATOM 674 O O . LYS C 1 8 ? 20.963 -7.653 -15.147 1.00 25.74 8 LYS C O 1
ATOM 680 N N . GLN C 1 9 ? 19.788 -6.297 -16.495 1.00 24.58 9 GLN C N 1
ATOM 681 C CA . GLN C 1 9 ? 19.734 -5.256 -15.428 1.00 24.86 9 GLN C CA 1
ATOM 682 C C . GLN C 1 9 ? 19.057 -5.703 -14.158 1.00 25.95 9 GLN C C 1
ATOM 683 O O . GLN C 1 9 ? 19.600 -5.493 -13.065 1.00 24.46 9 GLN C O 1
ATOM 689 N N . GLU C 1 10 ? 17.878 -6.317 -14.312 1.00 24.47 10 GLU C N 1
ATOM 690 C CA . GLU C 1 10 ? 17.126 -6.858 -13.159 1.00 25.17 10 GLU C CA 1
ATOM 691 C C . GLU C 1 10 ? 17.831 -7.975 -12.378 1.00 27.55 10 GLU C C 1
ATOM 692 O O . GLU C 1 10 ? 17.751 -8.032 -11.121 1.00 25.26 10 GLU C O 1
ATOM 698 N N . LEU C 1 11 ? 18.553 -8.869 -13.090 1.00 24.65 11 LEU C N 1
ATOM 699 C CA . LEU C 1 11 ? 19.341 -9.848 -12.382 1.00 24.10 11 LEU C CA 1
ATOM 700 C C . LEU C 1 11 ? 20.454 -9.203 -11.530 1.00 27.61 11 LEU C C 1
ATOM 701 O O . LEU C 1 11 ? 20.651 -9.594 -10.409 1.00 25.57 11 LEU C O 1
ATOM 706 N N . LEU C 1 12 ? 21.153 -8.199 -12.056 1.00 23.93 12 LEU C N 1
ATOM 707 C CA . LEU C 1 12 ? 22.119 -7.487 -11.265 1.00 24.82 12 LEU C CA 1
ATOM 708 C C . LEU C 1 12 ? 21.528 -6.759 -10.054 1.00 23.21 12 LEU C C 1
ATOM 709 O O . LEU C 1 12 ? 22.111 -6.794 -8.930 1.00 23.38 12 LEU C O 1
ATOM 714 N N . GLU C 1 13 ? 20.364 -6.182 -10.277 1.00 25.62 13 GLU C N 1
ATOM 715 C CA . GLU C 1 13 ? 19.628 -5.521 -9.159 1.00 27.53 13 GLU C CA 1
ATOM 716 C C . GLU C 1 13 ? 19.312 -6.518 -8.037 1.00 29.70 13 GLU C C 1
ATOM 717 O O . GLU C 1 13 ? 19.541 -6.250 -6.840 1.00 28.45 13 GLU C O 1
ATOM 723 N N . LEU C 1 14 ? 18.859 -7.698 -8.431 1.00 27.40 14 LEU C N 1
ATOM 724 C CA . LEU C 1 14 ? 18.618 -8.750 -7.440 1.00 30.56 14 LEU C CA 1
ATOM 725 C C . LEU C 1 14 ? 19.844 -9.305 -6.745 1.00 30.48 14 LEU C C 1
ATOM 726 O O . LEU C 1 14 ? 19.823 -9.606 -5.544 1.00 28.98 14 LEU C O 1
ATOM 731 N N . LYS C 1 15 ? 20.937 -9.452 -7.483 1.00 29.79 15 LYS C N 1
ATOM 732 C CA . LYS C 1 15 ? 22.201 -9.752 -6.841 1.00 27.39 15 LYS C CA 1
ATOM 733 C C . LYS C 1 15 ? 22.546 -8.738 -5.729 1.00 26.72 15 LYS C C 1
ATOM 734 O O . LYS C 1 15 ? 23.058 -9.129 -4.668 1.00 30.10 15 LYS C O 1
ATOM 740 N N . GLN C 1 16 ? 22.318 -7.475 -5.984 1.00 27.83 16 GLN C N 1
ATOM 741 C CA . GLN C 1 16 ? 22.605 -6.457 -4.918 1.00 34.18 16 GLN C CA 1
ATOM 742 C C . GLN C 1 16 ? 21.728 -6.650 -3.703 1.00 29.79 16 GLN C C 1
ATOM 743 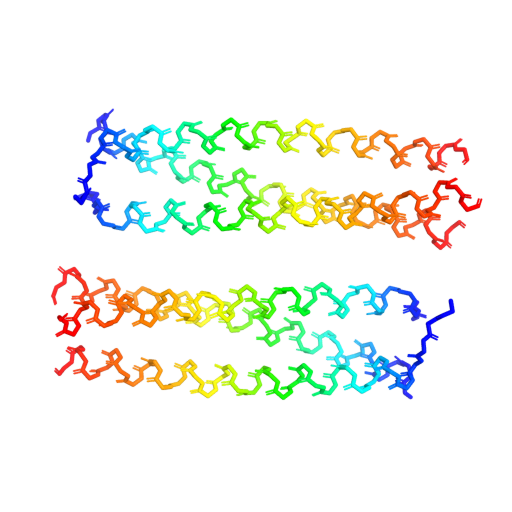O O . GLN C 1 16 ? 22.167 -6.465 -2.543 1.00 34.21 16 GLN C O 1
ATOM 749 N N . ARG C 1 17 ? 20.481 -6.960 -3.954 1.00 31.89 17 ARG C N 1
ATOM 750 C CA . ARG C 1 17 ? 19.530 -7.198 -2.873 1.00 32.53 17 ARG C CA 1
ATOM 751 C C . ARG C 1 17 ? 19.926 -8.427 -2.091 1.00 29.64 17 ARG C C 1
ATOM 752 O O . ARG C 1 17 ? 19.891 -8.435 -0.875 1.00 28.86 17 ARG C O 1
ATOM 756 N N . TYR C 1 18 ? 20.353 -9.470 -2.784 1.00 29.94 18 TYR C N 1
ATOM 757 C CA . TYR C 1 18 ? 20.954 -10.616 -2.115 1.00 26.15 18 TYR C CA 1
ATOM 758 C C . TYR C 1 18 ? 22.107 -10.246 -1.166 1.00 27.89 18 TYR C C 1
ATOM 759 O O . TYR C 1 18 ? 22.221 -10.729 -0.011 1.00 30.21 18 TYR C O 1
ATOM 768 N N . GLU C 1 19 ? 22.997 -9.421 -1.670 1.00 26.00 19 GLU C N 1
ATOM 769 C CA . GLU C 1 19 ? 24.155 -9.016 -0.905 1.00 32.97 19 GLU C CA 1
ATOM 770 C C . GLU C 1 19 ? 23.747 -8.211 0.313 1.00 32.94 19 GLU C C 1
ATOM 771 O O . GLU C 1 19 ? 24.339 -8.371 1.360 1.00 32.70 19 GLU C O 1
ATOM 777 N N . ALA C 1 20 ? 22.774 -7.338 0.145 1.00 33.59 20 ALA C N 1
ATOM 778 C CA . ALA C 1 20 ? 22.230 -6.553 1.283 1.00 32.21 20 ALA C CA 1
ATOM 779 C C . ALA C 1 20 ? 21.606 -7.484 2.332 1.00 34.26 20 ALA C C 1
ATOM 780 O O . ALA C 1 20 ? 21.746 -7.270 3.551 1.00 27.80 20 ALA C O 1
ATOM 782 N N . GLN C 1 21 ? 20.870 -8.512 1.877 1.00 27.98 21 GLN C N 1
ATOM 783 C CA . GLN C 1 21 ? 20.313 -9.430 2.844 1.00 29.13 21 GLN C CA 1
ATOM 784 C C . GLN C 1 21 ? 21.367 -10.257 3.548 1.00 25.98 21 GLN C C 1
ATOM 785 O O . GLN C 1 21 ? 21.157 -10.644 4.711 1.00 25.73 21 GLN C O 1
ATOM 791 N N . GLN C 1 22 ? 22.475 -10.637 2.860 1.00 24.48 22 GLN C N 1
ATOM 792 C CA . GLN C 1 22 ? 23.524 -11.359 3.597 1.00 28.00 22 GLN C CA 1
ATOM 793 C C . GLN C 1 22 ? 24.045 -10.437 4.719 1.00 25.76 22 GLN C C 1
ATOM 794 O O . GLN C 1 22 ? 24.312 -10.913 5.805 1.00 24.84 22 GLN C O 1
ATOM 800 N N . LYS C 1 23 ? 24.258 -9.150 4.402 1.00 28.16 23 LYS C N 1
ATOM 801 C CA . LYS C 1 23 ? 24.786 -8.230 5.421 1.00 27.86 23 LYS C CA 1
ATOM 802 C C . LYS C 1 23 ? 23.790 -8.092 6.603 1.00 27.32 23 LYS C C 1
ATOM 803 O O . LYS C 1 23 ? 24.198 -8.073 7.793 1.00 27.62 23 LYS C O 1
ATOM 807 N N . ALA C 1 24 ? 22.507 -8.051 6.286 1.00 25.12 24 ALA C N 1
ATOM 808 C CA . ALA C 1 24 ? 21.465 -7.983 7.330 1.00 25.38 24 ALA C CA 1
ATOM 809 C C . ALA C 1 24 ? 21.332 -9.224 8.173 1.00 25.30 24 ALA C C 1
ATOM 810 O O . ALA C 1 24 ? 21.138 -9.106 9.382 1.00 27.53 24 ALA C O 1
ATOM 812 N N . LEU C 1 25 ? 21.485 -10.392 7.539 1.00 24.88 25 LEU C N 1
ATOM 813 C CA . LEU C 1 25 ? 21.555 -11.658 8.273 1.00 26.26 25 LEU C CA 1
ATOM 814 C C . LEU C 1 25 ? 22.719 -11.582 9.288 1.00 25.47 25 LEU C C 1
ATOM 815 O O . LEU C 1 25 ? 22.609 -11.968 10.434 1.00 26.09 25 LEU C O 1
ATOM 820 N N . ALA C 1 26 ? 23.813 -11.044 8.842 1.00 24.38 26 ALA C N 1
ATOM 821 C CA . ALA C 1 26 ? 24.998 -10.984 9.724 1.00 23.95 26 ALA C CA 1
ATOM 822 C C . ALA C 1 26 ? 24.813 -9.987 10.917 1.00 25.91 26 ALA C C 1
ATOM 823 O O . ALA C 1 26 ? 25.198 -10.278 12.072 1.00 25.69 26 ALA C O 1
ATOM 825 N N . VAL C 1 27 ? 24.200 -8.846 10.641 1.00 25.60 27 VAL C N 1
ATOM 826 C CA . VAL C 1 27 ? 23.806 -7.917 11.719 1.00 25.79 27 VAL C CA 1
ATOM 827 C C . VAL C 1 27 ? 22.911 -8.642 12.738 1.00 26.07 27 VAL C C 1
ATOM 828 O O . VAL C 1 27 ? 23.076 -8.559 13.962 1.00 26.34 27 VAL C O 1
ATOM 832 N N . LEU C 1 28 ? 21.885 -9.319 12.265 1.00 24.27 28 LEU C N 1
ATOM 833 C CA . LEU C 1 28 ? 20.958 -9.951 13.170 1.00 24.38 28 LEU C CA 1
ATOM 834 C C . LEU C 1 28 ? 21.705 -11.069 13.932 1.00 23.35 28 LEU C C 1
ATOM 835 O O . LEU C 1 28 ? 21.441 -11.300 15.098 1.00 25.91 28 LEU C O 1
ATOM 840 N N . GLU C 1 29 ? 22.654 -11.743 13.272 1.00 24.02 29 GLU C N 1
ATOM 841 C CA . GLU C 1 29 ? 23.411 -12.811 13.931 1.00 25.27 29 GLU C CA 1
ATOM 842 C C . GLU C 1 29 ? 24.207 -12.288 15.153 1.00 24.78 29 GLU C C 1
ATOM 843 O O . GLU C 1 29 ? 24.175 -12.878 16.246 1.00 28.28 29 GLU C O 1
ATOM 849 N N . GLN C 1 30 ? 24.806 -11.130 14.983 1.00 29.78 30 GLN C N 1
ATOM 850 C CA . GLN C 1 30 ? 25.554 -10.457 16.056 1.00 28.92 30 GLN C CA 1
ATOM 851 C C . GLN C 1 30 ? 24.606 -9.996 17.146 1.00 28.92 30 GLN C C 1
ATOM 852 O O . GLN C 1 30 ? 24.901 -10.109 18.354 1.00 33.04 30 GLN C O 1
ATOM 858 N N . ARG C 1 31 ? 23.407 -9.558 16.787 1.00 30.90 31 ARG C N 1
ATOM 859 C CA . ARG C 1 31 ? 22.418 -9.172 17.811 1.00 31.49 31 ARG C CA 1
ATOM 860 C C . ARG C 1 31 ? 21.985 -10.331 18.691 1.00 31.45 31 ARG C C 1
ATOM 861 O O . ARG C 1 31 ? 21.794 -10.171 19.903 1.00 32.74 31 ARG C O 1
ATOM 869 N N . VAL C 1 32 ? 21.749 -11.483 18.077 1.00 29.71 32 VAL C N 1
ATOM 870 C CA . VAL C 1 32 ? 21.452 -12.732 18.810 1.00 31.91 32 VAL C CA 1
ATOM 871 C C . VAL C 1 32 ? 22.591 -13.105 19.761 1.00 35.02 32 VAL C C 1
ATOM 872 O O . VAL C 1 32 ? 22.356 -13.453 20.884 1.00 36.11 32 VAL C O 1
ATOM 876 N N . ARG C 1 33 ? 23.819 -13.040 19.291 1.00 31.45 33 ARG C N 1
ATOM 877 C CA . ARG C 1 33 ? 24.988 -13.360 20.175 1.00 33.36 33 ARG C CA 1
ATOM 878 C C . ARG C 1 33 ? 25.093 -12.451 21.389 1.00 37.38 33 ARG C C 1
ATOM 879 O O . ARG C 1 33 ? 25.472 -12.877 22.477 1.00 38.93 33 ARG C O 1
ATOM 887 N N . GLN C 1 34 ? 24.756 -11.179 21.201 1.00 37.89 34 GLN C N 1
ATOM 888 C CA . GLN C 1 34 ? 24.825 -10.262 22.333 1.00 45.73 34 GLN C CA 1
ATOM 889 C C . GLN C 1 34 ? 23.766 -10.589 23.372 1.00 43.68 34 GLN C C 1
ATOM 890 O O . GLN C 1 34 ? 24.062 -10.680 24.543 1.00 53.53 34 GLN C O 1
ATOM 896 N N . VAL C 1 35 ? 22.581 -10.916 22.903 1.00 42.57 35 VAL C N 1
ATOM 897 C CA . VAL C 1 35 ? 21.550 -11.465 23.762 1.00 47.59 35 VAL C CA 1
ATOM 898 C C . VAL C 1 35 ? 22.053 -12.751 24.441 1.00 50.56 35 VAL C C 1
ATOM 899 O O . VAL C 1 35 ? 21.919 -12.872 25.669 1.00 63.48 35 VAL C O 1
ATOM 903 N N . GLU C 1 36 ? 22.625 -13.683 23.660 1.00 50.53 36 GLU C N 1
ATOM 904 C CA . GLU C 1 36 ? 23.149 -14.978 24.158 1.00 48.07 36 GLU C CA 1
ATOM 905 C C . GLU C 1 36 ? 24.183 -14.827 25.266 1.00 54.20 36 GLU C C 1
ATOM 906 O O . GLU C 1 36 ? 24.058 -15.524 26.272 1.00 67.47 36 GLU C O 1
ATOM 908 N N . ASP C 1 37 ? 25.178 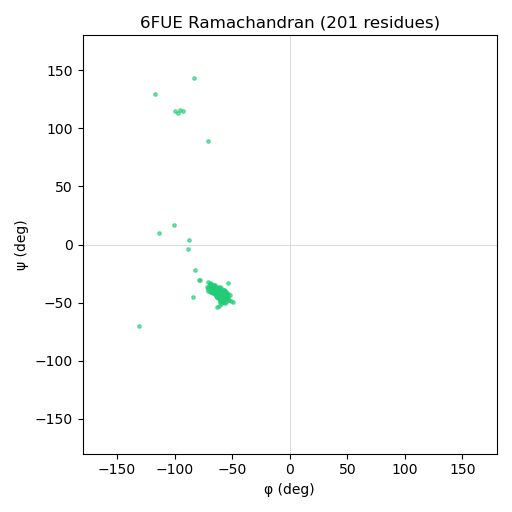-13.946 25.153 1.00 60.71 37 ASP C N 1
ATOM 909 C CA . ASP C 1 37 ? 26.151 -13.858 26.294 1.00 76.40 37 ASP C CA 1
ATOM 910 C C . ASP C 1 37 ? 25.863 -12.681 27.201 1.00 77.56 37 ASP C C 1
ATOM 911 O O . ASP C 1 37 ? 26.714 -12.304 27.997 1.00 80.53 37 ASP C O 1
ATOM 916 N N . GLN C 1 38 ? 24.660 -12.119 27.103 1.00 79.01 38 GLN C N 1
ATOM 917 C CA . GLN C 1 38 ? 24.232 -11.049 27.992 1.00 82.21 38 GLN C CA 1
ATOM 918 C C . GLN C 1 38 ? 23.017 -11.522 28.771 1.00 86.46 38 GLN C C 1
ATOM 919 O O . GLN C 1 38 ? 23.083 -12.555 29.442 1.00 85.85 38 GLN C O 1
ATOM 925 N N . ASP D 1 3 ? 44.971 -24.601 23.720 1.00 64.70 3 ASP D N 1
ATOM 926 C CA . ASP D 1 3 ? 44.025 -24.976 22.757 1.00 58.18 3 ASP D CA 1
ATOM 927 C C . ASP D 1 3 ? 42.824 -24.085 22.530 1.00 45.16 3 ASP D C 1
ATOM 928 O O . ASP D 1 3 ? 42.613 -23.876 21.384 1.00 39.91 3 ASP D O 1
ATOM 933 N N . ILE D 1 4 ? 42.057 -23.556 23.485 1.00 39.13 4 ILE D N 1
ATOM 934 C CA . ILE D 1 4 ? 40.888 -22.757 23.035 1.00 35.18 4 ILE D CA 1
ATOM 935 C C . ILE D 1 4 ? 41.200 -21.479 22.174 1.00 37.23 4 ILE D C 1
ATOM 936 O O . ILE D 1 4 ? 40.515 -21.191 21.176 1.00 32.45 4 ILE D O 1
ATOM 938 N N . GLU D 1 5 ? 42.172 -20.671 22.599 1.00 33.88 5 GLU D N 1
ATOM 939 C CA . GLU D 1 5 ? 42.567 -19.527 21.773 1.00 39.31 5 GLU D CA 1
ATOM 940 C C . GLU D 1 5 ? 43.076 -20.035 20.422 1.00 32.21 5 GLU D C 1
ATOM 941 O O . GLU D 1 5 ? 42.791 -19.405 19.401 1.00 32.30 5 GLU D O 1
ATOM 947 N N . THR D 1 6 ? 43.879 -21.096 20.461 1.00 33.77 6 THR D N 1
ATOM 948 C CA . THR D 1 6 ? 44.415 -21.725 19.251 1.00 32.69 6 THR D CA 1
ATOM 949 C C . THR D 1 6 ? 43.227 -22.118 18.309 1.00 32.18 6 THR D C 1
ATOM 950 O O . THR D 1 6 ? 43.234 -21.831 17.109 1.00 28.00 6 THR D O 1
ATOM 954 N N . LEU D 1 7 ? 42.217 -22.797 18.856 1.00 30.56 7 LEU D N 1
ATOM 955 C CA A LEU D 1 7 ? 41.033 -23.176 18.031 0.59 28.59 7 LEU D CA 1
ATOM 956 C CA B LEU D 1 7 ? 41.027 -23.193 18.086 0.41 29.08 7 LEU D CA 1
ATOM 957 C C . LEU D 1 7 ? 40.393 -21.993 17.364 1.00 27.21 7 LEU D C 1
ATOM 958 O O . LEU D 1 7 ? 40.115 -22.014 16.131 1.00 27.10 7 LEU D O 1
ATOM 967 N N . LYS D 1 8 ? 40.204 -20.903 18.121 1.00 26.09 8 LYS D N 1
ATOM 968 C CA . LYS D 1 8 ? 39.604 -19.734 17.561 1.00 26.01 8 LYS D CA 1
ATOM 969 C C . LYS D 1 8 ? 40.488 -19.141 16.429 1.00 23.92 8 LYS D C 1
ATOM 970 O O . LYS D 1 8 ? 39.965 -18.706 15.381 1.00 25.50 8 LYS D O 1
ATOM 976 N N . GLN D 1 9 ? 41.785 -19.050 16.692 1.00 23.54 9 GLN D N 1
ATOM 977 C CA . GLN D 1 9 ? 42.715 -18.551 15.686 1.00 23.65 9 GLN D CA 1
ATOM 978 C C . GLN D 1 9 ? 42.669 -19.383 14.408 1.00 24.20 9 GLN D C 1
ATOM 979 O O . GLN D 1 9 ? 42.526 -18.821 13.298 1.00 24.55 9 GLN D O 1
ATOM 985 N N . GLU D 1 10 ? 42.757 -20.712 14.571 1.00 23.78 10 GLU D N 1
ATOM 986 C CA . GLU D 1 10 ? 42.703 -21.620 13.440 1.00 25.84 10 GLU D CA 1
ATOM 987 C C . GLU D 1 10 ? 41.353 -21.574 12.655 1.00 28.49 10 GLU D C 1
ATOM 988 O O . GLU D 1 10 ? 41.362 -21.633 11.369 1.00 26.18 10 GLU D O 1
ATOM 994 N N . LEU D 1 11 ? 40.210 -21.432 13.362 1.00 24.24 11 LEU D N 1
ATOM 995 C CA . LEU D 1 11 ? 38.957 -21.192 12.655 1.00 23.88 11 LEU D CA 1
ATOM 996 C C . LEU D 1 11 ? 38.951 -19.931 11.773 1.00 26.69 11 LEU D C 1
ATOM 997 O O . LEU D 1 11 ? 38.479 -19.959 10.638 1.00 25.36 11 LEU D O 1
ATOM 1002 N N . LEU D 1 12 ? 39.449 -18.814 12.305 1.00 24.34 12 LEU D N 1
ATOM 1003 C CA . LEU D 1 12 ? 39.576 -17.609 11.495 1.00 26.10 12 LEU D CA 1
ATOM 1004 C C . LEU D 1 12 ? 40.509 -17.761 10.298 1.00 24.64 12 LEU D C 1
ATOM 1005 O O . LEU D 1 12 ? 40.226 -17.252 9.198 1.00 25.15 12 LEU D O 1
ATOM 1010 N N . GLU D 1 13 ? 41.591 -18.480 10.505 1.00 25.34 13 GLU D N 1
ATOM 1011 C CA . GLU D 1 13 ? 42.519 -18.783 9.408 1.00 28.13 13 GLU D CA 1
ATOM 1012 C C . GLU D 1 13 ? 41.819 -19.567 8.283 1.00 27.20 13 GLU D C 1
ATOM 1013 O O . GLU D 1 13 ? 41.922 -19.221 7.095 1.00 27.93 13 GLU D O 1
ATOM 1019 N N . LEU D 1 14 ? 41.033 -20.550 8.685 1.00 26.24 14 LEU D N 1
ATOM 1020 C CA . LEU D 1 14 ? 40.283 -21.341 7.698 1.00 28.15 14 LEU D CA 1
ATOM 1021 C C . LEU D 1 14 ? 39.200 -20.528 6.992 1.00 28.26 14 LEU D C 1
ATOM 1022 O O . LEU D 1 14 ? 38.963 -20.672 5.776 1.00 29.35 14 LEU D O 1
ATOM 1027 N N . LYS D 1 15 ? 38.527 -19.636 7.721 1.00 25.34 15 LYS D N 1
ATOM 1028 C CA . LYS D 1 15 ? 37.627 -18.707 7.071 1.00 28.00 15 LYS D CA 1
ATOM 1029 C C . LYS D 1 15 ? 38.305 -17.848 5.995 1.00 27.53 15 LYS D C 1
ATOM 1030 O O . LYS D 1 15 ? 37.700 -17.628 4.935 1.00 29.81 15 LYS D O 1
ATOM 1036 N N . GLN D 1 16 ? 39.514 -17.356 6.241 1.00 29.22 16 GLN D N 1
ATOM 1037 C CA . GLN D 1 16 ? 40.233 -16.576 5.185 1.00 33.34 16 GLN D CA 1
ATOM 1038 C C . GLN D 1 16 ? 40.527 -17.472 3.982 1.00 30.99 16 GLN D C 1
ATOM 1039 O O . GLN D 1 16 ? 40.420 -17.059 2.806 1.00 33.05 16 GLN D O 1
ATOM 1045 N N . ARG D 1 17 ? 40.874 -18.705 4.265 1.00 29.40 17 ARG D N 1
ATOM 1046 C CA . ARG D 1 17 ? 41.145 -19.676 3.178 1.00 32.41 17 ARG D CA 1
ATOM 1047 C C . ARG D 1 17 ? 39.920 -19.935 2.334 1.00 30.20 17 ARG D C 1
ATOM 1048 O O . ARG D 1 17 ? 39.993 -19.935 1.124 1.00 29.68 17 ARG D O 1
ATOM 1056 N N . TYR D 1 18 ? 38.781 -20.141 2.988 1.00 28.07 18 TYR D N 1
ATOM 1057 C CA . TYR D 1 18 ? 37.503 -20.227 2.320 1.00 27.48 18 TYR D CA 1
ATOM 1058 C C . TYR D 1 18 ? 37.215 -19.007 1.418 1.00 28.23 18 TYR D C 1
ATOM 1059 O O . TYR D 1 18 ? 36.757 -19.163 0.272 1.00 29.76 18 TYR D O 1
ATOM 1068 N N . GLU D 1 19 ? 37.472 -17.804 1.926 1.00 27.55 19 GLU D N 1
ATOM 1069 C CA . GLU D 1 19 ? 37.244 -16.583 1.164 1.00 32.90 19 GLU D CA 1
ATOM 1070 C C . GLU D 1 19 ? 38.136 -16.523 -0.060 1.00 30.02 19 GLU D C 1
ATOM 1071 O O . GLU D 1 19 ? 37.665 -16.075 -1.119 1.00 31.33 19 GLU D O 1
ATOM 1077 N N . ALA D 1 20 ? 39.396 -16.933 0.106 1.00 31.78 20 ALA D N 1
ATOM 1078 C CA . ALA D 1 20 ? 40.325 -17.087 -1.054 1.00 31.93 20 ALA D CA 1
ATOM 1079 C C . ALA D 1 20 ? 39.826 -18.084 -2.087 1.00 31.66 20 ALA D C 1
ATOM 1080 O O . ALA D 1 20 ? 39.913 -17.838 -3.291 1.00 26.19 20 ALA D O 1
ATOM 1082 N N . GLN D 1 21 ? 39.307 -19.243 -1.648 1.00 26.31 21 GLN D N 1
ATOM 1083 C CA . GLN D 1 21 ? 38.827 -20.175 -2.605 1.00 28.12 21 GLN D CA 1
ATOM 1084 C C . GLN D 1 21 ? 37.574 -19.680 -3.286 1.00 24.73 21 GLN D C 1
ATOM 1085 O O . GLN D 1 21 ? 37.348 -20.030 -4.474 1.00 25.03 21 GLN D O 1
ATOM 1091 N N . GLN D 1 22 ? 36.717 -18.922 -2.594 1.00 23.34 22 GLN D N 1
ATOM 1092 C CA . GLN D 1 22 ? 35.553 -18.318 -3.307 1.00 27.57 22 GLN D CA 1
ATOM 1093 C C . GLN D 1 22 ? 36.056 -17.422 -4.470 1.00 26.35 22 GLN D C 1
ATOM 1094 O O . GLN D 1 22 ? 35.490 -17.482 -5.567 1.00 24.98 22 GLN D O 1
ATOM 1100 N N . LYS D 1 23 ? 37.108 -16.633 -4.192 1.00 28.55 23 LYS D N 1
ATOM 1101 C CA . LYS D 1 23 ? 37.592 -15.694 -5.237 1.00 29.53 23 LYS D CA 1
ATOM 1102 C C . LYS D 1 23 ? 38.211 -16.500 -6.391 1.00 27.47 23 LYS D C 1
ATOM 1103 O O . LYS D 1 23 ? 37.986 -16.198 -7.575 1.00 27.21 23 LYS D O 1
ATOM 1107 N N . ALA D 1 24 ? 38.948 -17.538 -6.058 1.00 25.73 24 ALA D N 1
ATOM 1108 C CA . ALA D 1 24 ? 39.512 -18.439 -7.124 1.00 27.72 24 ALA D CA 1
ATOM 1109 C C . ALA D 1 24 ? 38.473 -19.165 -7.980 1.00 25.96 24 ALA D C 1
ATOM 1110 O O . ALA D 1 24 ? 38.635 -19.286 -9.189 1.00 26.46 24 ALA D O 1
ATOM 1112 N N . LEU D 1 25 ? 37.382 -19.628 -7.334 1.00 25.44 25 LEU D N 1
ATOM 1113 C CA . LEU D 1 25 ? 36.227 -20.190 -8.058 1.00 27.75 25 LEU D CA 1
ATOM 1114 C C . LEU D 1 25 ? 35.676 -19.188 -9.065 1.00 25.43 25 LEU D C 1
ATOM 1115 O O . LEU D 1 25 ? 35.436 -19.536 -10.203 1.00 25.56 25 LEU D O 1
ATOM 1120 N N . ALA D 1 26 ? 35.615 -17.938 -8.660 1.00 25.02 26 ALA D N 1
ATOM 1121 C CA . ALA D 1 26 ? 35.103 -16.883 -9.561 1.00 25.52 26 ALA D CA 1
ATOM 1122 C C . ALA D 1 26 ? 36.045 -16.580 -10.739 1.00 26.79 26 ALA D C 1
ATOM 1123 O O . ALA D 1 26 ? 35.608 -16.374 -11.910 1.00 26.35 26 ALA D O 1
ATOM 1125 N N . VAL D 1 27 ? 37.323 -16.584 -10.427 1.00 27.41 27 VAL D N 1
ATOM 1126 C CA . VAL D 1 27 ? 38.366 -16.457 -11.495 1.00 27.83 27 VAL D CA 1
ATOM 1127 C C . VAL D 1 27 ? 38.217 -17.585 -12.516 1.00 27.39 27 VAL D C 1
ATOM 1128 O O . VAL D 1 27 ? 38.202 -17.364 -13.744 1.00 27.37 27 VAL D O 1
ATOM 1132 N N . LEU D 1 28 ? 38.116 -18.816 -12.035 1.00 25.94 28 LEU D N 1
ATOM 1133 C CA . LEU D 1 28 ? 37.971 -19.952 -12.915 1.00 29.12 28 LEU D CA 1
ATOM 1134 C C . LEU D 1 28 ? 36.646 -19.827 -13.699 1.00 27.01 28 LEU D C 1
ATOM 1135 O O . LEU D 1 28 ? 36.586 -20.135 -14.882 1.00 26.60 28 LEU D O 1
ATOM 1140 N N . GLU D 1 29 ? 35.585 -19.346 -13.071 1.00 24.56 29 GLU D N 1
ATOM 1141 C CA . GLU D 1 29 ? 34.300 -19.224 -13.733 1.00 28.49 29 GLU D CA 1
ATOM 1142 C C . GLU D 1 29 ? 34.390 -18.317 -14.924 1.00 27.77 29 GLU D C 1
ATOM 1143 O O . GLU D 1 29 ? 33.882 -18.625 -15.935 1.00 29.78 29 GLU D O 1
ATOM 1149 N N . GLN D 1 30 ? 35.076 -17.201 -14.787 1.00 32.13 30 GLN D N 1
ATOM 1150 C CA . GLN D 1 30 ? 35.297 -16.262 -15.891 1.00 31.59 30 GLN D CA 1
ATOM 1151 C C . GLN D 1 30 ? 36.209 -16.828 -16.950 1.00 29.02 30 GLN D C 1
ATOM 1152 O O . GLN D 1 30 ? 35.960 -16.626 -18.160 1.00 30.94 30 GLN D O 1
ATOM 1158 N N . ARG D 1 31 ? 37.208 -17.625 -16.566 1.00 30.06 31 ARG D N 1
ATOM 1159 C CA . ARG D 1 31 ? 38.005 -18.328 -17.590 1.00 32.80 31 ARG D CA 1
ATOM 1160 C C . ARG D 1 31 ? 37.195 -19.258 -18.473 1.00 32.44 31 ARG D C 1
ATOM 1161 O O . ARG D 1 31 ? 37.397 -19.306 -19.700 1.00 34.56 31 ARG D O 1
ATOM 1169 N N . VAL D 1 32 ? 36.330 -20.040 -17.851 1.00 30.52 32 VAL D N 1
ATOM 1170 C CA . VAL D 1 32 ? 35.409 -20.910 -18.576 1.00 34.75 32 VAL D CA 1
ATOM 1171 C C . VAL D 1 32 ? 34.519 -20.118 -19.538 1.00 34.49 32 VAL D C 1
ATOM 1172 O O . VAL D 1 32 ? 34.344 -20.506 -20.685 1.00 37.90 32 VAL D O 1
ATOM 1176 N N . ARG D 1 33 ? 34.002 -18.980 -19.095 1.00 33.13 33 ARG D N 1
ATOM 1177 C CA . ARG D 1 33 ? 33.145 -18.173 -19.951 1.00 36.34 33 ARG D CA 1
ATOM 1178 C C . ARG D 1 33 ? 33.870 -17.610 -21.143 1.00 39.87 33 ARG D C 1
ATOM 1179 O O . ARG D 1 33 ? 33.310 -17.52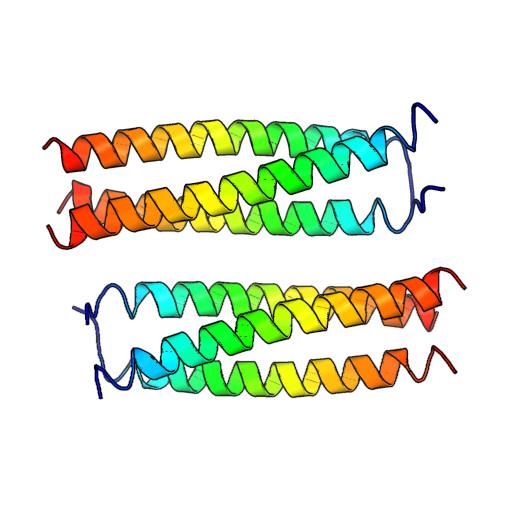4 -22.216 1.00 44.95 33 ARG D O 1
ATOM 1187 N N . GLN D 1 34 ? 35.130 -17.252 -20.955 1.00 37.60 34 GLN D N 1
ATOM 1188 C CA . GLN D 1 34 ? 35.953 -16.876 -22.075 1.00 42.82 34 GLN D CA 1
ATOM 1189 C C . GLN D 1 34 ? 36.070 -17.955 -23.152 1.00 45.68 34 GLN D C 1
ATOM 1190 O O . GLN D 1 34 ? 35.992 -17.631 -24.346 1.00 52.11 34 GLN D O 1
ATOM 1194 N N . VAL D 1 35 ? 36.179 -19.223 -22.759 1.00 46.85 35 VAL D N 1
ATOM 1195 C CA . VAL D 1 35 ? 36.204 -20.325 -23.729 1.00 50.94 35 VAL D CA 1
ATOM 1196 C C . VAL D 1 35 ? 34.793 -20.650 -24.256 1.00 55.33 35 VAL D C 1
ATOM 1197 O O . VAL D 1 35 ? 34.656 -21.129 -25.384 1.00 56.77 35 VAL D O 1
ATOM 1201 N N . GLU D 1 36 ? 33.753 -20.439 -23.441 1.00 54.60 36 GLU D N 1
ATOM 1202 C CA . GLU D 1 36 ? 32.358 -20.547 -23.896 1.00 54.91 36 GLU D CA 1
ATOM 1203 C C . GLU D 1 36 ? 32.086 -19.504 -24.989 1.00 59.14 36 GLU D C 1
ATOM 1204 O O . GLU D 1 36 ? 31.422 -19.813 -25.980 1.00 70.52 36 GLU D O 1
ATOM 1210 N N . ASP D 1 37 ? 32.621 -18.290 -24.804 1.00 62.36 37 ASP D N 1
ATOM 1211 C CA . ASP D 1 37 ? 32.359 -17.138 -25.688 1.00 66.81 37 ASP D CA 1
ATOM 1212 C C . ASP D 1 37 ? 33.210 -17.102 -26.965 1.00 72.88 37 ASP D C 1
ATOM 1213 O O . ASP D 1 37 ? 32.820 -16.435 -27.928 1.00 70.11 37 ASP D O 1
ATOM 1218 N N . GLN D 1 38 ? 34.357 -17.788 -26.968 1.00 71.41 38 GLN D N 1
ATOM 1219 C CA . GLN D 1 38 ? 35.272 -17.783 -28.116 1.00 74.46 38 GLN D CA 1
ATOM 1220 C C . GLN D 1 38 ? 35.904 -19.149 -28.361 1.00 75.28 38 GLN D C 1
ATOM 1221 O O . GLN D 1 38 ? 37.060 -19.386 -28.000 1.00 84.26 38 GLN D O 1
ATOM 1223 N N . VAL E 1 2 ? 37.098 -15.624 24.296 1.00 47.81 2 VAL E N 1
ATOM 1224 C CA . VAL E 1 2 ? 36.680 -16.861 23.512 1.00 51.55 2 VAL E CA 1
ATOM 1225 C C . VAL E 1 2 ? 35.374 -17.487 24.020 1.00 47.07 2 VAL E C 1
ATOM 1226 O O . VAL E 1 2 ? 35.330 -18.050 25.102 1.00 48.70 2 VAL E O 1
ATOM 1230 N N . ASP E 1 3 ? 34.327 -17.378 23.221 1.00 43.39 3 ASP E N 1
ATOM 1231 C CA . ASP E 1 3 ? 33.031 -17.991 23.543 1.00 41.24 3 ASP E CA 1
ATOM 1232 C C . ASP E 1 3 ? 32.973 -19.364 22.832 1.00 37.97 3 ASP E C 1
ATOM 1233 O O . ASP E 1 3 ? 32.978 -19.433 21.599 1.00 36.19 3 ASP E O 1
ATOM 1238 N N . ILE E 1 4 ? 32.906 -20.446 23.597 1.00 35.75 4 ILE E N 1
ATOM 1239 C CA . ILE E 1 4 ? 32.882 -21.790 23.053 1.00 37.62 4 ILE E CA 1
ATOM 1240 C C . ILE E 1 4 ? 31.606 -22.136 22.186 1.00 40.14 4 ILE E C 1
ATOM 1241 O O . ILE E 1 4 ? 31.671 -22.819 21.139 1.00 34.62 4 ILE E O 1
ATOM 1243 N N . GLU E 1 5 ? 30.438 -21.697 22.638 1.00 35.32 5 GLU E N 1
ATOM 1244 C CA . GLU E 1 5 ? 29.259 -21.835 21.785 1.00 38.16 5 GLU E CA 1
ATOM 1245 C C . GLU E 1 5 ? 29.453 -21.128 20.413 1.00 32.69 5 GLU E C 1
ATOM 1246 O O . GLU E 1 5 ? 28.983 -21.646 19.381 1.00 31.43 5 GLU E O 1
ATOM 1252 N N . THR E 1 6 ? 30.010 -19.929 20.451 1.00 31.01 6 THR E N 1
ATOM 1253 C CA . THR E 1 6 ? 30.265 -19.124 19.241 1.00 32.47 6 THR E CA 1
ATOM 1254 C C . THR E 1 6 ? 31.213 -19.940 18.317 1.00 29.64 6 THR E C 1
ATOM 1255 O O . THR E 1 6 ? 30.922 -20.144 17.149 1.00 26.35 6 THR E O 1
ATOM 1259 N N . LEU E 1 7 ? 32.327 -20.439 18.841 1.00 28.09 7 LEU E N 1
ATOM 1260 C CA A LEU E 1 7 ? 33.186 -21.327 18.024 0.56 28.59 7 LEU E CA 1
ATOM 1261 C CA B LEU E 1 7 ? 33.209 -21.327 18.070 0.44 28.85 7 LEU E CA 1
ATOM 1262 C C . LEU E 1 7 ? 32.448 -22.470 17.361 1.00 27.60 7 LEU E C 1
ATOM 1263 O O . LEU E 1 7 ? 32.592 -22.721 16.147 1.00 28.28 7 LEU E O 1
ATOM 1272 N N . LYS E 1 8 ? 31.620 -23.198 18.114 1.00 24.96 8 LYS E N 1
ATOM 1273 C CA . LYS E 1 8 ? 30.879 -24.302 17.525 1.00 27.11 8 LYS E CA 1
ATOM 1274 C C . LYS E 1 8 ? 29.924 -23.810 16.430 1.00 23.21 8 LYS E C 1
ATOM 1275 O O . LYS E 1 8 ? 29.773 -24.489 15.350 1.00 26.10 8 LYS E O 1
ATOM 1281 N N . GLN E 1 9 ? 29.248 -22.688 16.708 1.00 25.37 9 GLN E N 1
ATOM 1282 C CA . GLN E 1 9 ? 28.309 -22.157 15.694 1.00 25.72 9 GLN E CA 1
ATOM 1283 C C . GLN E 1 9 ? 29.034 -21.786 14.392 1.00 24.10 9 GLN E C 1
ATOM 1284 O O . GLN E 1 9 ? 28.618 -22.159 13.257 1.00 24.68 9 GLN E O 1
ATOM 1290 N N . GLU E 1 10 ? 30.170 -21.083 14.554 1.00 25.37 10 GLU E N 1
ATOM 1291 C CA . GLU E 1 10 ? 30.962 -20.658 13.394 1.00 26.27 10 GLU E CA 1
ATOM 1292 C C . GLU E 1 10 ? 31.597 -21.827 12.620 1.00 26.57 10 GLU E C 1
ATOM 1293 O O . GLU E 1 10 ? 31.652 -21.807 11.384 1.00 25.53 10 GLU E O 1
ATOM 1299 N N . LEU E 1 11 ? 32.034 -22.885 13.314 1.00 22.84 11 LEU E N 1
ATOM 1300 C CA . LEU E 1 11 ? 32.467 -24.092 12.612 1.00 23.51 11 LEU E CA 1
ATOM 1301 C C . LEU E 1 11 ? 31.361 -24.741 11.733 1.00 27.08 11 LEU E C 1
ATOM 1302 O O . LEU E 1 11 ? 31.570 -25.114 10.615 1.00 24.27 11 LEU E O 1
ATOM 1307 N N . LEU E 1 12 ? 30.163 -24.870 12.277 1.00 24.19 12 LEU E N 1
ATOM 1308 C CA . LEU E 1 12 ? 29.037 -25.339 11.485 1.00 25.27 12 LEU E CA 1
ATOM 1309 C C . LEU E 1 12 ? 28.703 -24.448 10.301 1.00 24.55 12 LEU E C 1
ATOM 1310 O O . LEU E 1 12 ? 28.387 -24.960 9.207 1.00 24.69 12 LEU E O 1
ATOM 1315 N N . GLU E 1 13 ? 28.816 -23.137 1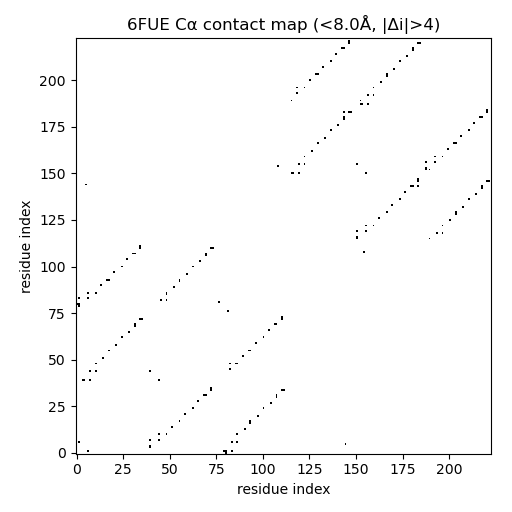0.505 1.00 26.65 13 GLU E N 1
ATOM 1316 C CA . GLU E 1 13 ? 28.568 -22.188 9.385 1.00 29.65 13 GLU E CA 1
ATOM 1317 C C . GLU E 1 13 ? 29.584 -22.421 8.257 1.00 30.03 13 GLU E C 1
ATOM 1318 O O . GLU E 1 13 ? 29.270 -22.460 7.052 1.00 28.49 13 GLU E O 1
ATOM 1324 N N . LEU E 1 14 ? 30.821 -22.613 8.669 1.00 27.02 14 LEU E N 1
ATOM 1325 C CA . LEU E 1 14 ? 31.882 -22.870 7.667 1.00 28.71 14 LEU E CA 1
ATOM 1326 C C . LEU E 1 14 ? 31.736 -24.229 6.957 1.00 30.70 14 LEU E C 1
ATOM 1327 O O . LEU E 1 14 ? 31.971 -24.368 5.723 1.00 29.46 14 LEU E O 1
ATOM 1332 N N . LYS E 1 15 ? 31.324 -25.252 7.704 1.00 26.93 15 LYS E N 1
ATOM 1333 C CA . LYS E 1 15 ? 30.942 -26.487 7.072 1.00 27.87 15 LYS E CA 1
ATOM 1334 C C . LYS E 1 15 ? 29.873 -26.299 5.984 1.00 27.28 15 LYS E C 1
ATOM 1335 O O . LYS E 1 15 ? 29.942 -26.967 4.948 1.00 30.16 15 LYS E O 1
ATOM 1340 N N . GLN E 1 16 ? 28.873 -25.460 6.232 1.00 29.01 16 GLN E N 1
ATOM 1341 C CA . GLN E 1 16 ? 27.822 -25.227 5.204 1.00 32.86 16 GLN E CA 1
ATOM 1342 C C . GLN E 1 16 ? 28.444 -24.555 4.007 1.00 32.03 16 GLN E C 1
ATOM 1343 O O . GLN E 1 16 ? 28.127 -24.889 2.840 1.00 36.47 16 GLN E O 1
ATOM 1349 N N . ARG E 1 17 ? 29.353 -23.627 4.269 1.00 31.53 17 ARG E N 1
ATOM 1350 C CA . ARG E 1 17 ? 30.014 -22.964 3.123 1.00 33.23 17 ARG E CA 1
ATOM 1351 C C . ARG E 1 17 ? 30.908 -23.882 2.339 1.00 29.37 17 ARG E C 1
ATOM 1352 O O . ARG E 1 17 ? 30.938 -23.815 1.125 1.00 28.64 17 ARG E O 1
ATOM 1360 N N . TYR E 1 18 ? 31.619 -24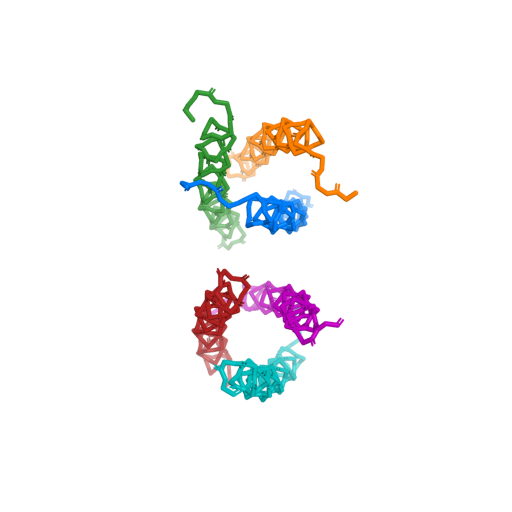.793 3.005 1.00 28.79 18 TYR E N 1
ATOM 1361 C CA . TYR E 1 18 ? 32.336 -25.821 2.250 1.00 28.00 18 TYR E CA 1
ATOM 1362 C C . TYR E 1 18 ? 31.391 -26.722 1.412 1.00 26.73 18 TYR E C 1
ATOM 1363 O O . TYR E 1 18 ? 31.735 -27.080 0.255 1.00 28.50 18 TYR E O 1
ATOM 1372 N N . GLU E 1 19 ? 30.223 -27.074 1.950 1.00 27.89 19 GLU E N 1
ATOM 1373 C CA . GLU E 1 19 ? 29.260 -27.885 1.198 1.00 33.23 19 GLU E CA 1
ATOM 1374 C C . GLU E 1 19 ? 28.761 -27.099 -0.016 1.00 31.86 19 GLU E C 1
ATOM 1375 O O . GLU E 1 19 ? 28.602 -27.686 -1.093 1.00 32.55 19 GLU E O 1
ATOM 1381 N N . ALA E 1 20 ? 28.516 -25.798 0.150 1.00 29.67 20 ALA E N 1
ATOM 1382 C CA . ALA E 1 20 ? 28.134 -24.961 -1.020 1.00 31.22 20 ALA E CA 1
ATOM 1383 C C . ALA E 1 20 ? 29.250 -24.900 -2.064 1.00 31.60 20 ALA E C 1
ATOM 1384 O O . ALA E 1 20 ? 28.973 -24.947 -3.294 1.00 28.12 20 ALA E O 1
ATOM 1386 N N . GLN E 1 21 ? 30.519 -24.771 -1.616 1.00 25.57 21 GLN E N 1
ATOM 1387 C CA . GLN E 1 21 ? 31.603 -24.683 -2.612 1.00 27.68 21 GLN E CA 1
ATOM 1388 C C . GLN E 1 21 ? 31.795 -25.997 -3.335 1.00 25.93 21 GLN E C 1
ATOM 1389 O O . GLN E 1 21 ? 32.219 -26.011 -4.519 1.00 24.82 21 GLN E O 1
ATOM 1395 N N . GLN E 1 22 ? 31.606 -27.119 -2.634 1.00 24.44 22 GLN E N 1
ATOM 1396 C CA . GLN E 1 22 ? 31.644 -28.410 -3.349 1.00 27.34 22 GLN E CA 1
ATOM 1397 C C . GLN E 1 22 ? 30.603 -28.420 -4.486 1.00 26.12 22 GLN E C 1
ATOM 1398 O O . GLN E 1 22 ? 30.891 -28.901 -5.580 1.00 25.90 22 GLN E O 1
ATOM 1404 N N . LYS E 1 23 ? 29.405 -27.897 -4.205 1.00 28.96 23 LYS E N 1
ATOM 1405 C CA . LYS E 1 23 ? 28.341 -27.966 -5.255 1.00 28.89 23 LYS E CA 1
ATOM 1406 C C . LYS E 1 23 ? 28.713 -27.033 -6.429 1.00 28.23 23 LYS E C 1
ATOM 1407 O O . LYS E 1 23 ? 28.494 -27.370 -7.633 1.00 28.30 23 LYS E O 1
ATOM 1413 N N . ALA E 1 24 ? 29.272 -25.888 -6.086 1.00 26.42 24 ALA E N 1
ATOM 1414 C CA . ALA E 1 24 ? 29.763 -24.931 -7.099 1.00 27.26 24 ALA E CA 1
ATOM 1415 C C . ALA E 1 24 ? 30.902 -25.478 -7.900 1.00 25.98 24 ALA E C 1
ATOM 1416 O O . ALA E 1 24 ? 30.902 -25.307 -9.115 1.00 27.14 24 ALA E O 1
ATOM 1418 N N . LEU E 1 25 ? 31.846 -26.182 -7.258 1.00 24.60 25 LEU E N 1
ATOM 1419 C CA . LEU E 1 25 ? 32.908 -26.874 -8.025 1.00 26.71 25 LEU E CA 1
ATOM 1420 C C . LEU E 1 25 ? 32.276 -27.815 -9.042 1.00 28.22 25 LEU E C 1
ATOM 1421 O O . LEU E 1 25 ? 32.685 -27.848 -10.211 1.00 27.21 25 LEU E O 1
ATOM 1426 N N . ALA E 1 26 ? 31.230 -28.501 -8.625 1.00 27.53 26 ALA E N 1
ATOM 1427 C CA . ALA E 1 26 ? 30.574 -29.475 -9.512 1.00 27.93 26 ALA E CA 1
ATOM 1428 C C . ALA E 1 26 ? 29.860 -28.814 -10.708 1.00 29.98 26 ALA E C 1
ATOM 1429 O O . ALA E 1 26 ? 29.931 -29.290 -11.851 1.00 26.07 26 ALA E O 1
ATOM 1431 N N . VAL E 1 27 ? 29.211 -27.705 -10.431 1.00 28.07 27 VAL E N 1
ATOM 1432 C CA . VAL E 1 27 ? 28.570 -26.902 -11.510 1.00 28.71 27 VAL E CA 1
ATOM 1433 C C . VAL E 1 27 ? 29.608 -26.449 -12.532 1.00 29.24 27 VAL E C 1
ATOM 1434 O O . VAL E 1 27 ? 29.423 -26.579 -13.749 1.00 29.61 27 VAL E O 1
ATOM 1438 N N . LEU E 1 28 ? 30.734 -25.941 -12.043 1.00 24.79 28 LEU E N 1
ATOM 1439 C CA . LEU E 1 28 ? 31.764 -25.454 -12.916 1.00 27.07 28 LEU E CA 1
ATOM 1440 C C . LEU E 1 28 ? 32.363 -26.639 -13.699 1.00 25.32 28 LEU E C 1
ATOM 1441 O O . LEU E 1 28 ? 32.679 -26.513 -14.872 1.00 26.71 28 LEU E O 1
ATOM 1446 N N . GLU E 1 29 ? 32.515 -27.806 -13.040 1.00 24.90 29 GLU E N 1
ATOM 1447 C CA . GLU E 1 29 ? 33.011 -29.023 -13.740 1.00 28.29 29 GLU E CA 1
ATOM 1448 C C . GLU E 1 29 ? 32.134 -29.406 -14.945 1.00 27.59 29 GLU E C 1
ATOM 1449 O O . GLU E 1 29 ? 32.619 -29.736 -16.024 1.00 30.03 29 GLU E O 1
ATOM 1455 N N . GLN E 1 30 ? 30.837 -29.343 -14.747 1.00 31.08 30 GLN E N 1
ATOM 1456 C CA . GLN E 1 30 ? 29.914 -29.626 -15.853 1.00 30.9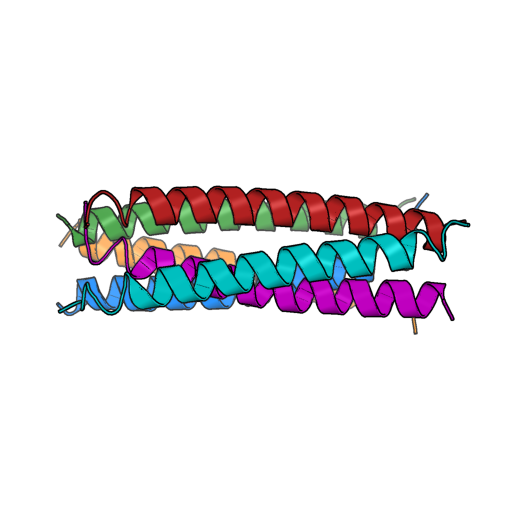9 30 GLN E CA 1
ATOM 1457 C C . GLN E 1 30 ? 29.955 -28.567 -16.928 1.00 31.35 30 GLN E C 1
ATOM 1458 O O . GLN E 1 30 ? 29.885 -28.893 -18.135 1.00 33.59 30 GLN E O 1
ATOM 1464 N N . ARG E 1 31 ? 30.177 -27.317 -16.553 1.00 31.64 31 ARG E N 1
ATOM 1465 C CA . ARG E 1 31 ? 30.368 -26.243 -17.588 1.00 33.93 31 ARG E CA 1
ATOM 1466 C C . ARG E 1 31 ? 31.570 -26.445 -18.476 1.00 35.24 31 ARG E C 1
ATOM 1467 O O . ARG E 1 31 ? 31.479 -26.226 -19.691 1.00 34.62 31 ARG E O 1
ATOM 1475 N N . VAL E 1 32 ? 32.682 -26.852 -17.861 1.00 32.04 32 VAL E N 1
ATOM 1476 C CA . VAL E 1 32 ? 33.913 -27.226 -18.583 1.00 32.29 32 VAL E CA 1
ATOM 1477 C C . VAL E 1 32 ? 33.611 -28.410 -19.509 1.00 32.24 32 VAL E C 1
ATOM 1478 O O . VAL E 1 32 ? 34.019 -28.402 -20.649 1.00 39.62 32 VAL E O 1
ATOM 1482 N N . ARG E 1 33 ? 32.877 -29.402 -19.017 1.00 31.65 33 ARG E N 1
ATOM 1483 C CA . ARG E 1 33 ? 32.581 -30.584 -19.856 1.00 36.60 33 ARG E CA 1
ATOM 1484 C C . ARG E 1 33 ? 31.831 -30.173 -21.094 1.00 40.40 33 ARG E C 1
ATOM 1485 O O . ARG E 1 33 ? 32.085 -30.669 -22.180 1.00 44.57 33 ARG E O 1
ATOM 1493 N N . GLN E 1 34 ? 30.898 -29.250 -20.908 1.00 39.57 34 GLN E N 1
ATOM 1494 C CA . GLN E 1 34 ? 30.153 -28.735 -22.018 1.00 46.89 34 GLN E CA 1
ATOM 1495 C C . GLN E 1 34 ? 31.002 -27.988 -23.010 1.00 49.19 34 GLN E C 1
ATOM 1496 O O . GLN E 1 34 ? 30.776 -28.146 -24.192 1.00 56.42 34 GLN E O 1
ATOM 1502 N N . VAL E 1 35 ? 32.007 -27.235 -22.582 1.00 50.52 35 VAL E N 1
ATOM 1503 C CA . VAL E 1 35 ? 32.898 -26.614 -23.559 1.00 52.44 35 VAL E CA 1
ATOM 1504 C C . VAL E 1 35 ? 33.777 -27.677 -24.226 1.00 54.74 35 VAL E C 1
ATOM 1505 O O . VAL E 1 35 ? 34.089 -27.549 -25.398 1.00 59.44 35 VAL E O 1
ATOM 1509 N N . GLU E 1 36 ? 34.136 -28.739 -23.491 1.00 59.27 36 GLU E N 1
ATOM 1510 C CA . GLU E 1 36 ? 34.814 -29.934 -24.069 1.00 62.90 36 GLU E CA 1
ATOM 1511 C C . GLU E 1 36 ? 33.916 -30.577 -25.171 1.00 61.91 36 GLU E C 1
ATOM 1512 O O . GLU E 1 36 ? 34.417 -31.023 -26.198 1.00 67.53 36 GLU E O 1
ATOM 1518 N N . ASP E 1 37 ? 32.598 -30.568 -24.930 1.00 69.44 37 ASP E N 1
ATOM 1519 C CA . ASP E 1 37 ? 31.473 -31.001 -25.847 1.00 78.43 37 ASP E CA 1
ATOM 1520 C C . ASP E 1 37 ? 30.870 -32.357 -25.468 1.00 82.98 37 ASP E C 1
ATOM 1521 O O . ASP E 1 37 ? 29.937 -32.489 -24.662 1.00 81.34 37 ASP E O 1
ATOM 1523 N N . ASP F 1 1 ? 26.466 -27.322 26.594 1.00 79.14 1 ASP F N 1
ATOM 1524 C CA . ASP F 1 1 ? 27.388 -28.476 26.856 1.00 68.36 1 ASP F CA 1
ATOM 1525 C C . ASP F 1 1 ? 27.987 -28.875 25.474 1.00 73.17 1 ASP F C 1
ATOM 1526 O O . ASP F 1 1 ? 27.569 -29.849 24.834 1.00 82.87 1 ASP F O 1
ATOM 1531 N N . VAL F 1 2 ? 28.948 -28.041 25.044 1.00 64.34 2 VAL F N 1
ATOM 1532 C CA . VAL F 1 2 ? 29.831 -28.249 23.885 1.00 58.98 2 VAL F CA 1
ATOM 1533 C C . VAL F 1 2 ? 31.032 -29.134 24.246 1.00 49.88 2 VAL F C 1
ATOM 1534 O O . VAL F 1 2 ? 31.571 -29.024 25.328 1.00 47.88 2 VAL F O 1
ATOM 1538 N N . ASP F 1 3 ? 31.456 -29.994 23.331 1.00 46.06 3 ASP F N 1
ATOM 1539 C CA . ASP F 1 3 ? 32.674 -30.809 23.543 1.00 46.00 3 ASP F CA 1
ATOM 1540 C C . ASP F 1 3 ? 33.918 -30.230 22.823 1.00 40.66 3 ASP F C 1
ATOM 1541 O O . ASP F 1 3 ? 33.926 -30.211 21.599 1.00 36.22 3 ASP F O 1
ATOM 1546 N N . ILE F 1 4 ? 34.945 -29.782 23.554 1.00 32.67 4 ILE F N 1
ATOM 1547 C CA . ILE F 1 4 ? 36.088 -29.107 22.930 1.00 33.75 4 ILE F CA 1
ATOM 1548 C C . ILE F 1 4 ? 37.018 -30.026 22.101 1.00 34.70 4 ILE F C 1
ATOM 1549 O O . ILE F 1 4 ? 37.605 -29.617 21.104 1.00 32.88 4 ILE F O 1
ATOM 1551 N N . GLU F 1 5 ? 37.216 -31.253 22.545 1.00 32.20 5 GLU F N 1
ATOM 1552 C CA A GLU F 1 5 ? 37.974 -32.199 21.744 0.59 33.68 5 GLU F CA 1
ATOM 1553 C CA B GLU F 1 5 ? 37.974 -32.201 21.740 0.41 33.24 5 GLU F CA 1
ATOM 1554 C C . GLU F 1 5 ? 37.256 -32.429 20.391 1.00 31.43 5 GLU F C 1
ATOM 1555 O O . GLU F 1 5 ? 37.905 -32.572 19.353 1.00 30.44 5 GLU F O 1
ATOM 1558 N N . THR F 1 6 ? 35.949 -32.512 20.439 1.00 31.79 6 THR F N 1
ATOM 1559 C CA . THR F 1 6 ? 35.096 -32.706 19.239 1.00 32.12 6 THR F CA 1
ATOM 1560 C C . THR F 1 6 ? 35.305 -31.481 18.304 1.00 30.84 6 THR F C 1
ATOM 1561 O O . THR F 1 6 ? 35.634 -31.648 17.126 1.00 26.96 6 THR F O 1
ATOM 1565 N N . LEU F 1 7 ? 35.149 -30.272 18.818 1.00 27.62 7 LEU F N 1
ATOM 1566 C CA A LEU F 1 7 ? 35.471 -29.054 18.006 0.54 27.78 7 LEU F CA 1
ATOM 1567 C CA B LEU F 1 7 ? 35.467 -29.045 18.039 0.46 29.94 7 LEU F CA 1
ATOM 1568 C C . LEU F 1 7 ? 36.829 -29.105 17.321 1.00 26.38 7 LEU F C 1
ATOM 1569 O O . LEU F 1 7 ? 36.942 -28.815 16.114 1.00 28.23 7 LEU F O 1
ATOM 1578 N N . LYS F 1 8 ? 37.892 -29.472 18.062 1.00 25.59 8 LYS F N 1
ATOM 1579 C CA . LYS F 1 8 ? 39.225 -29.555 17.492 1.00 25.67 8 LYS F CA 1
ATOM 1580 C C . LYS F 1 8 ? 39.281 -30.643 16.412 1.00 22.84 8 LYS F C 1
ATOM 1581 O O . LYS F 1 8 ? 39.882 -30.437 15.337 1.00 23.07 8 LYS F O 1
ATOM 1587 N N . GLN F 1 9 ? 38.664 -31.776 16.705 1.00 23.91 9 GLN F N 1
ATOM 1588 C CA . GLN F 1 9 ? 38.614 -32.851 15.673 1.00 24.50 9 GLN F CA 1
ATOM 1589 C C . GLN F 1 9 ? 37.920 -32.423 14.386 1.00 23.91 9 GLN F C 1
ATOM 1590 O O . GLN F 1 9 ? 38.453 -32.622 13.271 1.00 25.01 9 GLN F O 1
ATOM 1596 N N . GLU F 1 10 ? 36.761 -31.792 14.549 1.00 23.12 10 GLU F N 1
ATOM 1597 C CA . GLU F 1 10 ? 35.992 -31.304 13.393 1.00 24.51 10 GLU F CA 1
ATOM 1598 C C . GLU F 1 10 ? 36.680 -30.166 12.622 1.00 25.44 10 GLU F C 1
ATOM 1599 O O . GLU F 1 10 ? 36.601 -30.120 11.374 1.00 24.02 10 GLU F O 1
ATOM 1605 N N . LEU F 1 11 ? 37.362 -29.255 13.339 1.00 22.94 11 LEU F N 1
ATOM 1606 C CA . LEU F 1 11 ? 38.165 -28.277 12.633 1.00 23.09 11 LEU F CA 1
ATOM 1607 C C . LEU F 1 11 ? 39.261 -28.908 11.761 1.00 25.56 11 LEU F C 1
ATOM 1608 O O . LEU F 1 11 ? 39.451 -28.531 10.628 1.00 25.17 11 LEU F O 1
ATOM 1613 N N . LEU F 1 12 ? 40.013 -29.855 12.314 1.00 22.62 12 LEU F N 1
ATOM 1614 C CA . LEU F 1 12 ? 40.931 -30.620 11.512 1.00 23.93 12 LEU F CA 1
ATOM 1615 C C . LEU F 1 12 ? 40.309 -31.326 10.324 1.00 22.07 12 LEU F C 1
ATOM 1616 O O . LEU F 1 12 ? 40.933 -31.369 9.229 1.00 23.93 12 LEU F O 1
ATOM 1621 N N . GLU F 1 13 ? 39.144 -31.890 10.527 1.00 24.51 13 GLU F N 1
ATOM 1622 C CA . GLU F 1 13 ? 38.447 -32.583 9.392 1.00 27.35 13 GLU F CA 1
ATOM 1623 C C . GLU F 1 13 ? 38.157 -31.583 8.233 1.00 31.26 13 GLU F C 1
ATOM 1624 O O . GLU F 1 13 ? 38.413 -31.845 7.028 1.00 28.24 13 GLU F O 1
ATOM 1630 N N . LEU F 1 14 ? 37.738 -30.391 8.625 1.00 28.62 14 LEU F N 1
ATOM 1631 C CA . LEU F 1 14 ? 37.435 -29.368 7.624 1.00 28.18 14 LEU F CA 1
ATOM 1632 C C . LEU F 1 14 ? 38.682 -28.798 6.937 1.00 31.13 14 LEU F C 1
ATOM 1633 O O . LEU F 1 14 ? 38.701 -28.505 5.709 1.00 29.74 14 LEU F O 1
ATOM 1638 N N . LYS F 1 15 ? 39.761 -28.652 7.697 1.00 26.72 15 LYS F N 1
ATOM 1639 C CA . LYS F 1 15 ? 41.028 -28.380 7.074 1.00 26.60 15 LYS F CA 1
ATOM 1640 C C . LYS F 1 15 ? 41.362 -29.410 5.944 1.00 26.72 15 LYS F C 1
ATOM 1641 O O . LYS F 1 15 ? 41.894 -29.023 4.905 1.00 29.03 15 LYS F O 1
ATOM 1647 N N . GLN F 1 16 ? 41.131 -30.687 6.193 1.00 28.77 16 GLN F N 1
ATOM 1648 C CA . GLN F 1 16 ? 41.487 -31.710 5.169 1.00 33.43 16 GLN F CA 1
ATOM 1649 C C . GLN F 1 16 ? 40.564 -31.532 3.983 1.00 30.11 16 GLN F C 1
ATOM 1650 O O . GLN F 1 16 ? 40.973 -31.692 2.822 1.00 32.62 16 GLN F O 1
ATOM 1656 N N . ARG F 1 17 ? 39.315 -31.191 4.236 1.00 31.27 17 ARG F N 1
ATOM 1657 C CA . ARG F 1 17 ? 38.387 -30.925 3.116 1.00 31.64 17 ARG F CA 1
ATOM 1658 C C . ARG F 1 17 ? 38.734 -29.719 2.313 1.00 30.16 17 ARG F C 1
ATOM 1659 O O . ARG F 1 17 ? 38.687 -29.776 1.110 1.00 28.15 17 ARG F O 1
ATOM 1663 N N . TYR F 1 18 ? 39.133 -28.625 2.974 1.00 28.40 18 TYR F N 1
ATOM 1664 C CA . TYR F 1 18 ? 39.730 -27.462 2.313 1.00 27.22 18 TYR F CA 1
ATOM 1665 C C . TYR F 1 18 ? 40.902 -27.871 1.375 1.00 26.65 18 TYR F C 1
ATOM 1666 O O . TYR F 1 18 ? 41.029 -27.427 0.218 1.00 28.40 18 TYR F O 1
ATOM 1675 N N . GLU F 1 19 ? 41.800 -28.691 1.891 1.00 24.41 19 GLU F N 1
ATOM 1676 C CA . GLU F 1 19 ? 42.936 -29.097 1.131 1.00 31.56 19 GLU F CA 1
ATOM 1677 C C . GLU F 1 19 ? 42.518 -29.900 -0.078 1.00 31.07 19 GLU F C 1
ATOM 1678 O O . GLU F 1 19 ? 43.105 -29.721 -1.109 1.00 31.60 19 GLU F O 1
ATOM 1684 N N . ALA F 1 20 ? 41.561 -30.810 0.092 1.00 32.34 20 ALA F N 1
ATOM 1685 C CA . ALA F 1 20 ? 41.032 -31.564 -1.070 1.00 34.11 20 ALA F CA 1
ATOM 1686 C C . ALA F 1 20 ? 40.397 -30.613 -2.118 1.00 33.34 20 ALA F C 1
ATOM 1687 O O . ALA F 1 20 ? 40.564 -30.801 -3.355 1.00 30.73 20 ALA F O 1
ATOM 1689 N N . GLN F 1 21 ? 39.660 -29.588 -1.656 1.00 27.99 21 GLN F N 1
ATOM 1690 C CA . GLN F 1 21 ? 39.080 -28.660 -2.620 1.00 29.52 21 GLN F CA 1
ATOM 1691 C C . GLN F 1 21 ? 40.121 -27.837 -3.329 1.00 27.40 21 GLN F C 1
ATOM 1692 O O . GLN F 1 21 ? 39.906 -27.476 -4.513 1.00 25.93 21 GLN F O 1
ATOM 1698 N N . GLN F 1 22 ? 41.204 -27.445 -2.635 1.00 25.63 22 GLN F N 1
ATOM 1699 C CA . GLN F 1 22 ? 42.289 -26.762 -3.354 1.00 28.03 22 GLN F CA 1
ATOM 1700 C C . GLN F 1 22 ? 42.782 -27.671 -4.476 1.00 25.07 22 GLN F C 1
ATOM 1701 O O . GLN F 1 22 ? 43.057 -27.187 -5.572 1.00 25.13 22 GLN F O 1
ATOM 1707 N N . LYS F 1 23 ? 43.011 -28.956 -4.165 1.00 26.96 23 LYS F N 1
ATOM 1708 C CA . LYS F 1 23 ? 43.552 -29.863 -5.219 1.00 28.08 23 LYS F CA 1
ATOM 1709 C C . LYS F 1 23 ? 42.554 -30.037 -6.409 1.00 27.84 23 LYS F C 1
ATOM 1710 O O . LYS F 1 23 ? 42.962 -30.021 -7.611 1.00 30.02 23 LYS F O 1
ATOM 1714 N N . ALA F 1 24 ? 41.281 -30.085 -6.085 1.00 26.98 24 ALA F N 1
ATOM 1715 C CA . ALA F 1 24 ? 40.209 -30.150 -7.124 1.00 27.50 24 ALA F CA 1
ATOM 1716 C C . ALA F 1 24 ? 40.107 -28.908 -7.953 1.00 25.93 24 ALA F C 1
ATOM 1717 O O . ALA F 1 24 ? 39.958 -29.006 -9.172 1.00 28.61 24 ALA F O 1
ATOM 1719 N N . LEU F 1 25 ? 40.217 -27.727 -7.311 1.00 24.68 25 LEU F N 1
ATOM 1720 C CA . LEU F 1 25 ? 40.293 -26.461 -8.068 1.00 26.23 25 LEU F CA 1
ATOM 1721 C C . LEU F 1 25 ? 41.471 -26.505 -9.066 1.00 26.31 25 LEU F C 1
ATOM 1722 O O . LEU F 1 25 ? 41.330 -26.099 -10.191 1.00 27.67 25 LEU F O 1
ATOM 1727 N N . ALA F 1 26 ? 42.573 -27.067 -8.640 1.00 26.63 26 ALA F N 1
ATOM 1728 C CA . ALA F 1 26 ? 43.779 -27.156 -9.483 1.00 27.02 26 ALA F CA 1
ATOM 1729 C C . ALA F 1 26 ? 43.588 -28.096 -10.703 1.00 28.44 26 ALA F C 1
ATOM 1730 O O . ALA F 1 26 ? 43.981 -27.778 -11.829 1.00 26.09 26 ALA F O 1
ATOM 1732 N N . VAL F 1 27 ? 42.907 -29.214 -10.464 1.00 29.06 27 VAL F N 1
ATOM 1733 C CA . VAL F 1 27 ? 42.519 -30.140 -11.542 1.00 28.74 27 VAL F CA 1
ATOM 1734 C C . VAL F 1 27 ? 41.630 -29.436 -12.547 1.00 28.03 27 VAL F C 1
ATOM 1735 O O . VAL F 1 27 ? 41.846 -29.488 -13.771 1.00 27.96 27 VAL F O 1
ATOM 1739 N N . LEU F 1 28 ? 40.623 -28.740 -12.053 1.00 26.50 28 LEU F N 1
ATOM 1740 C CA . LEU F 1 28 ? 39.679 -28.064 -12.949 1.00 29.65 28 LEU F CA 1
ATOM 1741 C C . LEU F 1 28 ? 40.427 -27.023 -13.730 1.00 25.47 28 LEU F C 1
ATOM 1742 O O . LEU F 1 28 ? 40.145 -26.830 -14.879 1.00 27.55 28 LEU F O 1
ATOM 1747 N N . GLU F 1 29 ? 41.353 -26.317 -13.076 1.00 24.84 29 GLU F N 1
ATOM 1748 C CA . GLU F 1 29 ? 42.125 -25.259 -13.759 1.00 26.84 29 GLU F CA 1
ATOM 1749 C C . GLU F 1 29 ? 42.878 -25.814 -14.957 1.00 27.25 29 GLU F C 1
ATOM 1750 O O . GLU F 1 29 ? 42.860 -25.231 -16.039 1.00 30.02 29 GLU F O 1
ATOM 1756 N N . GLN F 1 30 ? 43.512 -26.946 -14.762 1.00 28.95 30 GLN F N 1
ATOM 1757 C CA . GLN F 1 30 ? 44.225 -27.620 -15.878 1.00 30.99 30 GLN F CA 1
ATOM 1758 C C . GLN F 1 30 ? 43.271 -28.094 -16.940 1.00 29.74 30 GLN F C 1
ATOM 1759 O O . GLN F 1 30 ? 43.582 -28.019 -18.125 1.00 31.30 30 GLN F O 1
ATOM 1765 N N . ARG F 1 31 ? 42.097 -28.554 -16.556 1.00 31.87 31 ARG F N 1
ATOM 1766 C CA . ARG F 1 31 ? 41.088 -28.938 -17.584 1.00 32.69 31 ARG F CA 1
ATOM 1767 C C . ARG F 1 31 ? 40.641 -27.787 -18.447 1.00 32.56 31 ARG F C 1
ATOM 1768 O O . ARG F 1 31 ? 40.456 -27.964 -19.653 1.00 33.36 31 ARG F O 1
ATOM 1776 N N . VAL F 1 32 ? 40.376 -26.645 -17.837 1.00 32.20 32 VAL F N 1
ATOM 1777 C CA . VAL F 1 32 ? 40.077 -25.391 -18.573 1.00 36.08 32 VAL F CA 1
ATOM 1778 C C . VAL F 1 32 ? 41.240 -25.025 -19.497 1.00 33.01 32 VAL F C 1
ATOM 1779 O O . VAL F 1 32 ? 41.037 -24.676 -20.620 1.00 37.33 32 VAL F O 1
ATOM 1783 N N . ARG F 1 33 ? 42.469 -25.153 -19.017 1.00 31.49 33 ARG F N 1
ATOM 1784 C CA . ARG F 1 33 ? 43.627 -24.805 -19.857 1.00 35.93 33 ARG F CA 1
ATOM 1785 C C . ARG F 1 33 ? 43.715 -25.695 -21.065 1.00 38.55 33 ARG F C 1
ATOM 1786 O O . ARG F 1 33 ? 44.110 -25.225 -22.133 1.00 39.63 33 ARG F O 1
ATOM 1794 N N . GLN F 1 34 ? 43.391 -26.979 -20.882 1.00 35.63 34 GLN F N 1
ATOM 1795 C CA A GLN F 1 34 ? 43.479 -27.888 -22.003 0.61 41.41 34 GLN F CA 1
ATOM 1796 C CA B GLN F 1 34 ? 43.396 -27.982 -21.953 0.39 39.38 34 GLN F CA 1
ATOM 1797 C C . GLN F 1 34 ? 42.408 -27.587 -23.036 1.00 41.42 34 GLN F C 1
ATOM 1798 O O . GLN F 1 34 ? 42.581 -27.957 -24.180 1.00 48.17 34 GLN F O 1
ATOM 1809 N N . VAL F 1 35 ? 41.350 -26.865 -22.649 1.00 44.98 35 VAL F N 1
ATOM 1810 C CA . VAL F 1 35 ? 40.321 -26.376 -23.560 1.00 45.00 35 VAL F CA 1
ATOM 1811 C C . VAL F 1 35 ? 40.761 -25.061 -24.201 1.00 45.57 35 VAL F C 1
ATOM 1812 O O . VAL F 1 35 ? 40.593 -24.889 -25.404 1.00 59.48 35 VAL F O 1
ATOM 1816 N N . GLU F 1 36 ? 41.306 -24.133 -23.406 1.00 45.46 36 GLU F N 1
ATOM 1817 C CA . GLU F 1 36 ? 41.831 -22.842 -23.895 1.00 46.63 36 GLU F CA 1
ATOM 1818 C C . GLU F 1 36 ? 42.857 -23.014 -25.032 1.00 51.32 36 GLU F C 1
ATOM 1819 O O . GLU F 1 36 ? 42.907 -22.181 -25.936 1.00 58.71 36 GLU F O 1
ATOM 1821 N N . ASP F 1 37 ? 43.642 -24.093 -25.004 1.00 53.31 37 ASP F N 1
ATOM 1822 C CA . ASP F 1 37 ? 44.625 -24.359 -26.062 1.00 60.34 37 ASP F CA 1
ATOM 1823 C C . ASP F 1 37 ? 44.610 -25.828 -26.509 1.00 66.69 37 ASP F C 1
ATOM 1824 O O . ASP F 1 37 ? 43.601 -26.319 -27.024 1.00 58.83 37 ASP F O 1
#

Radius of gyration: 20.32 Å; Cα contacts (8 Å, |Δi|>4): 109; chains: 6; bounding box: 36×30×56 Å

Sequence (223 aa):
DVDIETLLKQELLELKQRYEAQQKALAVLEQRVRQVEDQDVDIETLLKQELLELKQRYEAQQKALAVLEQRVRQVEDQDVDIEETLKQELLELKQRYEAQQKALAVLEQRVRQVEDQDIETLLKQELLELKQRYEAQQKALAVLEQRVRQVEDQVDIETLLKQELLELKQRYEAQQKALAVLEQRVRQVEDDVDIEETLLKQELLELKQRYEAQQKALAVLEQRVRQQVED